Protein AF-0000000078884360 (afdb_homodimer)

Foldseek 3Di:
DPPPLAAFEEEEEEDPVCQVVSVVVVVVCVVVCPRRYDYDYQVNCVVVVHDPLCSLVVGQAYEYADDPVLLVCQVVQHKDWDAHPVRDIGMDGSNSVNVSVVPVPCNSVVRYDYDYDDDDDPVVPPPDPPPDDDDQDFDDRVPDDDPVSCDDDSVVVVVCVVVVHPDD/DPPPLAAFEEEEEEDPVCQVVSVVVVVVCVVPPPRRYDYDYQVNCVVVVHDPLCSLVVGQAYEYADDPVLLVCQVVQHKDWDAHPVRDIGMDGSNSVNVSVVPVVCNSVVRYDYDYDDDDDPVVPPDDPPPDDDDQDFDDRVPDDDPVSCDDDSVVVVVCVVVVHPDD

Radius of gyration: 20.61 Å; Cα contacts (8 Å, |Δi|>4): 597; chains: 2; bounding box: 36×67×62 Å

Organism: Nematostella vectensis (NCBI:txid45351)

Nearest PDB structures (foldseek):
  4c6r-assembly4_D  TM=5.632E-01  e=4.853E-01  Arabidopsis thaliana
  4c6t-assembly1_A  TM=4.626E-01  e=4.853E-01  Arabidopsis thaliana
  3wrx-assembly1_A  TM=3.726E-01  e=5.911E-01  Solanum lycopersicum
  6hnk-assembly1_A  TM=3.100E-01  e=3.731E-01  Clostridioides difficile 630
  5ere-assembly1_A  TM=4.617E-01  e=2.231E-01  Desulfohalobium retbaense DSM 5692

Secondary structure (DSSP, 8-state):
-----PPEEEEEE--GGGHHHHHHHHHHHHHHSTTSEEEEEHHHHHHTT--HHHHHHH-SEEEEE--HHHHHHHHTT-EEEEE-TTS-EEEEEHHHHHHHHHHSTTHHHHHEEEEEEEEE-GGGTSS-STTPPPPEEEEEETTB--HHHH-SHHHHHHHHHHHT----/-----PPEEEEEE--GGGHHHHHHHHHHHHHH-SS-EEEEEHHHHHHTT--HHHHHHH-SEEEEE--HHHHHHHHTT-EEEEE-TTS-EEEEEHHHHHHHHHHSTTHHHHHEEEEEEEEE-GGGTSS-STTPPPPEEEEEETTB--HHHH-SHHHHHHHHHHHT----

Structure (mmCIF, N/CA/C/O backbone):
data_AF-0000000078884360-model_v1
#
loop_
_entity.id
_entity.type
_entity.pdbx_description
1 polymer 'Uncharacterized protein'
#
loop_
_atom_site.group_PDB
_atom_site.id
_atom_site.type_symbol
_atom_site.label_atom_id
_atom_site.label_alt_id
_atom_site.label_comp_id
_atom_site.label_asym_id
_atom_site.label_entity_id
_atom_site.label_seq_id
_atom_site.pdbx_PDB_ins_code
_atom_site.Cartn_x
_atom_site.Cartn_y
_atom_site.Cartn_z
_atom_site.occupancy
_atom_site.B_iso_or_equiv
_atom_site.auth_seq_id
_atom_site.auth_comp_id
_atom_site.auth_asym_id
_atom_site.auth_atom_id
_atom_site.pdbx_PDB_model_num
ATOM 1 N N . MET A 1 1 ? -5.438 10.93 39.594 1 30.59 1 MET A N 1
ATOM 2 C CA . MET A 1 1 ? -5.191 11.945 38.594 1 30.59 1 MET A CA 1
ATOM 3 C C . MET A 1 1 ? -5.547 11.43 37.188 1 30.59 1 MET A C 1
ATOM 5 O O . MET A 1 1 ? -5.086 10.359 36.781 1 30.59 1 MET A O 1
ATOM 9 N N . ALA A 1 2 ? -6.645 11.688 36.656 1 38.81 2 ALA A N 1
ATOM 10 C CA . ALA A 1 2 ? -7.164 11.172 35.375 1 38.81 2 ALA A CA 1
ATOM 11 C C . ALA A 1 2 ? -6.125 11.305 34.281 1 38.81 2 ALA A C 1
ATOM 13 O O . ALA A 1 2 ? -5.527 12.375 34.094 1 38.81 2 ALA A O 1
ATOM 14 N N . LYS A 1 3 ? -5.426 10.477 33.844 1 42.59 3 LYS A N 1
ATOM 15 C CA . LYS A 1 3 ? -4.348 10.516 32.875 1 42.59 3 LYS A CA 1
ATOM 16 C C . LYS A 1 3 ? -4.766 11.289 31.625 1 42.59 3 LYS A C 1
ATOM 18 O O . LYS A 1 3 ? -5.773 10.961 30.984 1 42.59 3 LYS A O 1
ATOM 23 N N . ARG A 1 4 ? -4.82 12.609 31.547 1 45.47 4 ARG A N 1
ATOM 24 C CA . ARG A 1 4 ? -5.254 13.531 30.516 1 45.47 4 ARG A CA 1
ATOM 25 C C . ARG A 1 4 ? -4.844 13.023 29.125 1 45.47 4 ARG A C 1
ATOM 27 O O . ARG A 1 4 ? -3.654 12.891 28.844 1 45.47 4 ARG A O 1
ATOM 34 N N . THR A 1 5 ? -5.508 12.055 28.562 1 55.84 5 THR A N 1
ATOM 35 C CA . THR A 1 5 ? -5.23 11.578 27.203 1 55.84 5 THR A CA 1
ATOM 36 C C . THR A 1 5 ? -4.891 12.742 26.281 1 55.84 5 THR A C 1
ATOM 38 O O . THR A 1 5 ? -5.66 13.695 26.172 1 55.84 5 THR A O 1
ATOM 41 N N . THR A 1 6 ? -3.629 13.188 26.203 1 73.44 6 THR A N 1
ATOM 42 C CA . THR A 1 6 ? -3.139 14.32 25.422 1 73.44 6 THR A CA 1
ATOM 43 C C . THR A 1 6 ? -3.639 14.242 23.984 1 73.44 6 THR A C 1
ATOM 45 O O . THR A 1 6 ? -3.561 13.188 23.344 1 73.44 6 THR A O 1
ATOM 48 N N . LEU A 1 7 ? -4.402 15.297 23.562 1 86.56 7 LEU A N 1
ATOM 49 C CA . LEU A 1 7 ? -4.934 15.469 22.219 1 86.56 7 LEU A CA 1
ATOM 50 C C . LEU A 1 7 ? -3.816 15.391 21.172 1 86.56 7 LEU A C 1
ATOM 52 O O . LEU A 1 7 ? -2.809 16.094 21.297 1 86.56 7 LEU A O 1
ATOM 56 N N . LYS A 1 8 ? -3.906 14.414 20.328 1 92.94 8 LYS A N 1
ATOM 57 C CA . LYS A 1 8 ? -2.947 14.289 19.25 1 92.94 8 LYS A CA 1
ATOM 58 C C . LYS A 1 8 ? -3.379 15.102 18.031 1 92.94 8 LYS A C 1
ATOM 60 O O . LYS A 1 8 ? -4.512 14.977 17.562 1 92.94 8 LYS A O 1
ATOM 65 N N . ARG A 1 9 ? -2.492 15.953 17.641 1 94.75 9 ARG A N 1
ATOM 66 C CA . ARG A 1 9 ? -2.758 16.75 16.453 1 94.75 9 ARG A CA 1
ATOM 67 C C . ARG A 1 9 ? -2.209 16.047 15.203 1 94.75 9 ARG A C 1
ATOM 69 O O . ARG A 1 9 ? -1.02 15.734 15.141 1 94.75 9 ARG A O 1
ATOM 76 N N . VAL A 1 10 ? -3.111 15.836 14.289 1 96.25 10 VAL A N 1
ATOM 77 C CA . VAL A 1 10 ? -2.758 15.141 13.055 1 96.25 10 VAL A CA 1
ATOM 78 C C . VAL A 1 10 ? -2.984 16.062 11.859 1 96.25 10 VAL A C 1
ATOM 80 O O . VAL A 1 10 ? -4.031 16.703 11.75 1 96.25 10 VAL A O 1
ATOM 83 N N . VAL A 1 11 ? -1.98 16.109 11.023 1 97.44 11 VAL A N 1
ATOM 84 C CA . VAL A 1 11 ? -2.152 16.797 9.75 1 97.44 11 VAL A CA 1
ATOM 85 C C . VAL A 1 11 ? -2.311 15.781 8.625 1 97.44 11 VAL A C 1
ATOM 87 O O . VAL A 1 11 ? -1.489 14.875 8.484 1 97.44 11 VAL A O 1
ATOM 90 N N . LEU A 1 12 ? -3.42 15.93 7.875 1 97.75 12 LEU A N 1
ATOM 91 C CA . LEU A 1 12 ? -3.709 15.047 6.746 1 97.75 12 LEU A CA 1
ATOM 92 C C . LEU A 1 12 ? -3.389 15.734 5.422 1 97.75 12 LEU A C 1
ATOM 94 O O . LEU A 1 12 ? -4.008 16.75 5.078 1 97.75 12 LEU A O 1
ATOM 98 N N . LEU A 1 13 ? -2.381 15.188 4.742 1 97.81 13 LEU A N 1
ATOM 99 C CA . LEU A 1 13 ? -1.946 15.711 3.453 1 97.81 13 LEU A CA 1
ATOM 100 C C . LEU A 1 13 ? -2.416 14.812 2.314 1 97.81 13 LEU A C 1
ATOM 102 O O . LEU A 1 13 ? -2.373 13.586 2.428 1 97.81 13 LEU A O 1
ATOM 106 N N . TYR A 1 14 ? -2.875 15.438 1.225 1 97.06 14 TYR A N 1
ATOM 107 C CA . TYR A 1 14 ? -3.34 14.703 0.056 1 97.06 14 TYR A CA 1
ATOM 108 C C . TYR A 1 14 ? -3.312 15.578 -1.189 1 97.06 14 TYR A C 1
ATOM 110 O O . TYR A 1 14 ? -3.318 16.812 -1.09 1 97.06 14 TYR A O 1
ATOM 118 N N . THR A 1 15 ? -3.203 14.938 -2.266 1 97.38 15 THR A N 1
ATOM 119 C CA . THR A 1 15 ? -3.281 15.617 -3.555 1 97.38 15 THR A CA 1
ATOM 120 C C . THR A 1 15 ? -4.664 15.438 -4.176 1 97.38 15 THR A C 1
ATOM 122 O O . THR A 1 15 ? -5.496 14.695 -3.65 1 97.38 15 THR A O 1
ATOM 125 N N . GLU A 1 16 ? -4.809 16.141 -5.293 1 96 16 GLU A N 1
ATOM 126 C CA . GLU A 1 16 ? -6.105 16.219 -5.953 1 96 16 GLU A CA 1
ATOM 127 C C . GLU A 1 16 ? -6.648 14.812 -6.254 1 96 16 GLU A C 1
ATOM 129 O O . GLU A 1 16 ? -7.828 14.539 -6.02 1 96 16 GLU A O 1
ATOM 134 N N . ASP A 1 17 ? -5.797 13.93 -6.715 1 91.75 17 ASP A N 1
ATOM 135 C CA . ASP A 1 17 ? -6.203 12.594 -7.148 1 91.75 17 ASP A CA 1
ATOM 136 C C . ASP A 1 17 ? -6.617 11.734 -5.957 1 91.75 17 ASP A C 1
ATOM 138 O O . ASP A 1 17 ? -7.168 10.641 -6.133 1 91.75 17 ASP A O 1
ATOM 142 N N . GLN A 1 18 ? -6.387 12.258 -4.715 1 92.5 18 GLN A N 1
ATOM 143 C CA . GLN A 1 18 ? -6.684 11.484 -3.514 1 92.5 18 GLN A CA 1
ATOM 144 C C . GLN A 1 18 ? -7.711 12.203 -2.639 1 92.5 18 GLN A C 1
ATOM 146 O O . GLN A 1 18 ? -7.938 11.812 -1.493 1 92.5 18 GLN A O 1
ATOM 151 N N . ALA A 1 19 ? -8.367 13.234 -3.129 1 94.31 19 ALA A N 1
ATOM 152 C CA . ALA A 1 19 ? -9.219 14.117 -2.33 1 94.31 19 ALA A CA 1
ATOM 153 C C . ALA A 1 19 ? -10.406 13.352 -1.747 1 94.31 19 ALA A C 1
ATOM 155 O O . ALA A 1 19 ? -10.711 13.484 -0.56 1 94.31 19 ALA A O 1
ATOM 156 N N . ASP A 1 20 ? -11.047 12.5 -2.561 1 92.06 20 ASP A N 1
ATOM 157 C CA . ASP A 1 20 ? -12.203 11.734 -2.098 1 92.06 20 ASP A CA 1
ATOM 158 C C . ASP A 1 20 ? -11.797 10.734 -1.016 1 92.06 20 ASP A C 1
ATOM 160 O O . ASP A 1 20 ? -12.5 10.57 -0.018 1 92.06 20 ASP A O 1
ATOM 164 N N . ARG A 1 21 ? -10.672 10.141 -1.19 1 91.5 21 ARG A N 1
ATOM 165 C CA . ARG A 1 21 ? -10.18 9.164 -0.229 1 91.5 21 ARG A CA 1
ATOM 166 C C . ARG A 1 21 ? -9.781 9.836 1.082 1 91.5 21 ARG A C 1
ATOM 168 O O . ARG A 1 21 ? -9.992 9.273 2.16 1 91.5 21 ARG A O 1
ATOM 175 N N . ALA A 1 22 ? -9.219 11.047 0.909 1 94.44 22 ALA A N 1
ATOM 176 C CA . ALA A 1 22 ? -8.828 11.812 2.09 1 94.44 22 ALA A CA 1
ATOM 177 C C . ALA A 1 22 ? -10.039 12.156 2.949 1 94.44 22 ALA A C 1
ATOM 179 O O . ALA A 1 22 ? -9.992 12.047 4.176 1 94.44 22 ALA A O 1
ATOM 180 N N . GLU A 1 23 ? -11.086 12.508 2.324 1 93.31 23 GLU A N 1
ATOM 181 C CA . GLU A 1 23 ? -12.305 12.859 3.041 1 93.31 23 GLU A CA 1
ATOM 182 C C . GLU A 1 23 ? -12.867 11.656 3.799 1 93.31 23 GLU A C 1
ATOM 184 O O . GLU A 1 23 ? -13.258 11.781 4.961 1 93.31 23 GLU A O 1
ATOM 189 N N . LYS A 1 24 ? -12.914 10.562 3.197 1 92.5 24 LYS A N 1
ATOM 190 C CA . LYS A 1 24 ? -13.406 9.344 3.836 1 92.5 24 LYS A CA 1
ATOM 191 C C . LYS A 1 24 ? -12.508 8.93 4.992 1 92.5 24 LYS A C 1
ATOM 193 O O . LYS A 1 24 ? -12.992 8.531 6.051 1 92.5 24 LYS A O 1
ATOM 198 N N . LEU A 1 25 ? -11.242 8.977 4.75 1 94.31 25 LEU A N 1
ATOM 199 C CA . LEU A 1 25 ? -10.297 8.633 5.809 1 94.31 25 LEU A CA 1
ATOM 200 C C . LEU A 1 25 ? -10.469 9.555 7.012 1 94.31 25 LEU A C 1
ATOM 202 O O . LEU A 1 25 ? -10.484 9.094 8.156 1 94.31 25 LEU A O 1
ATOM 206 N N . ARG A 1 26 ? -10.578 10.875 6.711 1 94.56 26 ARG A N 1
ATOM 207 C CA . ARG A 1 26 ? -10.797 11.82 7.797 1 94.56 26 ARG A CA 1
ATOM 208 C C . ARG A 1 26 ? -12.047 11.461 8.594 1 94.56 26 ARG A C 1
ATOM 210 O O . ARG A 1 26 ? -12.016 11.453 9.828 1 94.56 26 ARG A O 1
ATOM 217 N N . THR A 1 27 ? -13.039 11.141 7.891 1 93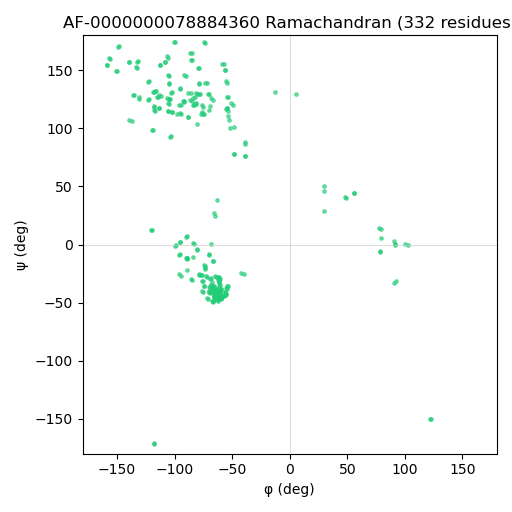.19 27 THR A N 1
ATOM 218 C CA . THR A 1 27 ? -14.312 10.82 8.523 1 93.19 27 THR A CA 1
ATOM 219 C C . THR A 1 27 ? -14.164 9.633 9.461 1 93.19 27 THR A C 1
ATOM 221 O O . THR A 1 27 ? -14.625 9.672 10.609 1 93.19 27 THR A O 1
ATOM 224 N N . VAL A 1 28 ? -13.477 8.609 9.016 1 92.69 28 VAL A N 1
ATOM 225 C CA . VAL A 1 28 ? -13.359 7.402 9.82 1 92.69 28 VAL A CA 1
ATOM 226 C C . VAL A 1 28 ? -12.398 7.641 10.977 1 92.69 28 VAL A C 1
ATOM 228 O O . VAL A 1 28 ? -12.594 7.117 12.078 1 92.69 28 VAL A O 1
ATOM 231 N N . LEU A 1 29 ? -11.398 8.383 10.758 1 93.56 29 LEU A N 1
ATOM 232 C CA . LEU A 1 29 ? -10.469 8.711 11.828 1 93.56 29 LEU A CA 1
ATOM 233 C C . LEU A 1 29 ? -11.172 9.5 12.93 1 93.56 29 LEU A C 1
ATOM 235 O O . LEU A 1 29 ? -10.977 9.227 14.117 1 93.56 29 LEU A O 1
ATOM 239 N N . GLU A 1 30 ? -11.906 10.422 12.562 1 92.38 30 GLU A N 1
ATOM 240 C CA . GLU A 1 30 ? -12.633 11.242 13.531 1 92.38 30 GLU A CA 1
ATOM 241 C C . GLU A 1 30 ? -13.656 10.406 14.297 1 92.38 30 GLU A C 1
ATOM 243 O O . GLU A 1 30 ? -13.812 10.57 15.508 1 92.38 30 GLU A O 1
ATOM 248 N N . SER A 1 31 ? -14.258 9.523 13.609 1 90.31 31 SER A N 1
ATOM 249 C CA . SER A 1 31 ? -15.258 8.672 14.242 1 90.31 31 SER A CA 1
ATOM 250 C C . SER A 1 31 ? -14.617 7.73 15.258 1 90.31 31 SER A C 1
ATOM 252 O O . SER A 1 31 ? -15.219 7.422 16.297 1 90.31 31 SER A O 1
ATOM 254 N N . GLU A 1 32 ? -13.375 7.32 14.977 1 88.88 32 GLU A N 1
ATOM 255 C CA . GLU A 1 32 ? -12.688 6.344 15.812 1 88.88 32 GLU A CA 1
ATOM 256 C C . GLU A 1 32 ? -11.914 7.027 16.938 1 88.88 32 GLU A C 1
ATOM 258 O O . GLU A 1 32 ? -11.453 6.367 17.875 1 88.88 32 GLU A O 1
ATOM 263 N N . SER A 1 33 ? -11.5 8.375 16.922 1 88.12 33 SER A N 1
ATOM 264 C CA . SER A 1 33 ? -10.625 9.117 17.812 1 88.12 33 SER A CA 1
ATOM 265 C C . SER A 1 33 ? -11.266 9.297 19.188 1 88.12 33 SER A C 1
ATOM 267 O O . SER A 1 33 ? -10.562 9.453 20.188 1 88.12 33 SER A O 1
ATOM 269 N N . ASP A 1 34 ? -12.406 8.891 19.609 1 82.81 34 ASP A N 1
ATOM 270 C CA . ASP A 1 34 ? -13.086 9.125 20.875 1 82.81 34 ASP A CA 1
ATOM 271 C C . ASP A 1 34 ? -12.695 10.484 21.469 1 82.81 34 ASP A C 1
ATOM 273 O O . ASP A 1 34 ? -12.508 10.617 22.672 1 82.81 34 ASP A O 1
ATOM 277 N N . GLY A 1 35 ? -12.32 11.531 20.609 1 86.19 35 GLY A N 1
ATOM 278 C CA . GLY A 1 35 ? -11.992 12.883 21.047 1 86.19 35 GLY A CA 1
ATOM 279 C C . GLY A 1 35 ? -10.523 13.078 21.344 1 86.19 35 GLY A C 1
ATOM 280 O O . GLY A 1 35 ? -10.102 14.164 21.75 1 86.19 35 GLY A O 1
ATOM 281 N N . ASP A 1 36 ? -9.703 12.086 21.125 1 91.12 36 ASP A N 1
ATOM 282 C CA . ASP A 1 36 ? -8.297 12.188 21.5 1 91.12 36 ASP A CA 1
ATOM 283 C C . ASP A 1 36 ? -7.434 12.555 20.297 1 91.12 36 ASP A C 1
ATOM 285 O O . ASP A 1 36 ? -6.223 12.734 20.422 1 91.12 36 ASP A O 1
ATOM 289 N N . ILE A 1 37 ? -8.039 12.711 19.156 1 92.31 37 ILE A N 1
ATOM 290 C CA . ILE A 1 37 ? -7.309 13.055 17.938 1 92.31 37 ILE A CA 1
ATOM 291 C C . ILE A 1 37 ? -7.984 14.227 17.234 1 92.31 37 ILE A C 1
ATOM 293 O O . ILE A 1 37 ? -9.195 14.211 17.016 1 92.31 37 ILE A O 1
ATOM 297 N N . GLU A 1 38 ? -7.246 15.219 16.984 1 94.75 38 GLU A N 1
ATOM 298 C CA . GLU A 1 38 ? -7.676 16.344 16.156 1 94.75 38 GLU A CA 1
ATOM 299 C C . GLU A 1 38 ? -7.039 16.281 14.773 1 94.75 38 GLU A C 1
ATOM 301 O O . GLU A 1 38 ? -5.812 16.312 14.641 1 94.75 38 GLU A O 1
ATOM 306 N N . ILE A 1 39 ? -7.875 16.219 13.773 1 95.94 39 ILE A N 1
ATOM 307 C CA . ILE A 1 39 ? -7.379 16.125 12.406 1 95.94 39 ILE A CA 1
ATOM 308 C C . ILE A 1 39 ? -7.535 17.469 11.695 1 95.94 39 ILE A C 1
ATOM 310 O O . ILE A 1 39 ? -8.617 18.047 11.695 1 95.94 39 ILE A O 1
ATOM 314 N N . ARG A 1 40 ? -6.445 17.938 11.172 1 96 40 ARG A N 1
ATOM 315 C CA . ARG A 1 40 ? -6.445 19.062 10.258 1 96 40 ARG A CA 1
ATOM 316 C C . ARG A 1 40 ? -5.957 18.656 8.867 1 96 40 ARG A C 1
ATOM 318 O O . ARG A 1 40 ? -4.953 17.953 8.742 1 96 40 ARG A O 1
ATOM 325 N N . ASP A 1 41 ? -6.715 19.062 7.906 1 95.88 41 ASP A N 1
ATOM 326 C CA . ASP A 1 41 ? -6.25 18.812 6.547 1 95.88 41 ASP A CA 1
ATOM 327 C C . ASP A 1 41 ? -6.031 20.125 5.789 1 95.88 41 ASP A C 1
ATOM 329 O O . ASP A 1 41 ? -5.977 21.188 6.391 1 95.88 41 ASP A O 1
ATOM 333 N N . LEU A 1 42 ? -5.797 20.016 4.523 1 96.12 42 LEU A N 1
ATOM 334 C CA . LEU A 1 42 ? -5.461 21.172 3.705 1 96.12 42 LEU A CA 1
ATOM 335 C C . LEU A 1 42 ? -6.602 22.188 3.701 1 96.12 42 LEU A C 1
ATOM 337 O O . LEU A 1 42 ? -6.363 23.391 3.633 1 96.12 42 LEU A O 1
ATOM 341 N N . MET A 1 43 ? -7.77 21.703 3.805 1 95 43 MET A N 1
ATOM 342 C CA . MET A 1 43 ? -8.93 22.594 3.861 1 95 43 MET A CA 1
ATOM 343 C C . MET A 1 43 ? -8.906 23.422 5.133 1 95 43 MET A C 1
ATOM 345 O O . MET A 1 43 ? -9.18 24.625 5.09 1 95 43 MET A O 1
ATOM 349 N N . ASP A 1 44 ? -8.602 22.766 6.23 1 95.31 44 ASP A N 1
ATOM 350 C CA . ASP A 1 44 ? -8.516 23.484 7.5 1 95.31 44 ASP A CA 1
ATOM 351 C C . ASP A 1 44 ? -7.445 24.578 7.445 1 95.31 44 ASP A C 1
ATOM 353 O O . ASP A 1 44 ? -7.641 25.672 7.977 1 95.31 44 ASP A O 1
ATOM 357 N N . VAL A 1 45 ? -6.359 24.25 6.859 1 95.25 45 VAL A N 1
ATOM 358 C CA . VAL A 1 45 ? -5.254 25.188 6.73 1 95.25 45 VAL A CA 1
ATOM 359 C C . VAL A 1 45 ? -5.715 26.406 5.938 1 95.25 45 VAL A C 1
ATOM 361 O O . VAL A 1 45 ? -5.441 27.547 6.328 1 95.25 45 VAL A O 1
ATOM 364 N N . GLU A 1 46 ? -6.391 26.141 4.871 1 93.88 46 GLU A N 1
ATOM 365 C CA . GLU A 1 46 ? -6.879 27.219 4.016 1 93.88 46 GLU A CA 1
ATOM 366 C C . GLU A 1 46 ? -7.93 28.062 4.73 1 93.88 46 GLU A C 1
ATOM 368 O O . GLU A 1 46 ? -7.836 29.281 4.75 1 93.88 46 GLU A O 1
ATOM 373 N N . ILE A 1 47 ? -8.883 27.422 5.34 1 93.38 47 ILE A N 1
ATOM 374 C CA . ILE A 1 47 ? -9.984 28.109 6 1 93.38 47 ILE A CA 1
ATOM 375 C C . ILE A 1 47 ? -9.453 28.922 7.176 1 93.38 47 ILE A C 1
ATOM 377 O O . ILE A 1 47 ? -9.875 30.062 7.383 1 93.38 47 ILE A O 1
ATOM 381 N N . GLY A 1 48 ? -8.539 28.328 7.906 1 94.31 48 GLY A N 1
ATOM 382 C CA . GLY A 1 48 ? -7.992 28.984 9.086 1 94.31 48 GLY A CA 1
ATOM 383 C C . GLY A 1 48 ? -6.871 29.953 8.758 1 94.31 48 GLY A C 1
ATOM 384 O O . GLY A 1 48 ? -6.352 30.625 9.648 1 94.31 48 GLY A O 1
ATOM 385 N N . LYS A 1 49 ? -6.539 30.078 7.426 1 94.19 49 LYS A N 1
ATOM 386 C CA . LYS A 1 49 ? -5.414 30.906 6.996 1 94.19 49 LYS A CA 1
ATOM 387 C C . LYS A 1 49 ? -4.16 30.594 7.809 1 94.19 49 LYS A C 1
ATOM 389 O O . LYS A 1 49 ? -3.488 31.516 8.297 1 94.19 49 LYS A O 1
ATOM 394 N N . LEU A 1 50 ? -4.012 29.344 8.039 1 94.94 50 LEU A N 1
ATOM 395 C CA . LEU A 1 50 ? -2.871 28.859 8.805 1 94.94 50 LEU A CA 1
ATOM 396 C C . LEU A 1 50 ? -1.649 28.672 7.91 1 94.94 50 LEU A C 1
ATOM 398 O O . LEU A 1 50 ? -1.776 28.625 6.688 1 94.94 50 LEU A O 1
ATOM 402 N N . SER A 1 51 ? -0.489 28.672 8.523 1 96.94 51 SER A N 1
ATOM 403 C CA . SER A 1 51 ? 0.746 28.312 7.836 1 96.94 51 SER A CA 1
ATOM 404 C C . SER A 1 51 ? 0.936 26.797 7.801 1 96.94 51 SER A C 1
ATOM 406 O O . SER A 1 51 ? 1.027 26.156 8.844 1 96.94 51 SER A O 1
ATOM 408 N N . LEU A 1 52 ? 1.002 26.281 6.574 1 97.12 52 LEU A N 1
ATOM 409 C CA . LEU A 1 52 ? 1.227 24.859 6.445 1 97.12 52 LEU A CA 1
ATOM 410 C C . LEU A 1 52 ? 2.502 24.438 7.168 1 97.12 52 LEU A C 1
ATOM 412 O O . LEU A 1 52 ? 2.531 23.391 7.832 1 97.12 52 LEU A O 1
ATOM 416 N N . GLU A 1 53 ? 3.486 25.25 7.031 1 96.38 53 GLU A N 1
ATOM 417 C CA . GLU A 1 53 ? 4.758 24.938 7.688 1 96.38 53 GLU A CA 1
ATOM 418 C C . GLU A 1 53 ? 4.586 24.828 9.195 1 96.38 53 GLU A C 1
ATOM 420 O O . GLU A 1 53 ? 5.07 23.891 9.82 1 96.38 53 GLU A O 1
ATOM 425 N N . ASP A 1 54 ? 3.885 25.703 9.789 1 95.94 54 ASP A N 1
ATOM 426 C CA . ASP A 1 54 ? 3.676 25.703 11.234 1 95.94 54 ASP A CA 1
ATOM 427 C C . ASP A 1 54 ? 2.836 24.5 11.672 1 95.94 54 ASP A C 1
ATOM 429 O O . ASP A 1 54 ? 3.104 23.891 12.703 1 95.94 54 ASP A O 1
ATOM 433 N N . GLU A 1 55 ? 1.82 24.219 10.844 1 96.44 55 GLU A N 1
ATOM 434 C CA . GLU A 1 55 ? 0.981 23.062 11.164 1 96.44 55 GLU A CA 1
ATOM 435 C C . GLU A 1 55 ? 1.791 21.766 11.156 1 96.44 55 GLU A C 1
ATOM 437 O O . GLU A 1 55 ? 1.644 20.922 12.047 1 96.44 55 GLU A O 1
ATOM 442 N N . LEU A 1 56 ? 2.664 21.641 10.164 1 95.62 56 LEU A N 1
ATOM 443 C CA . LEU A 1 56 ? 3.48 20.438 10.039 1 95.62 56 LEU A CA 1
ATOM 444 C C . LEU A 1 56 ? 4.477 20.344 11.188 1 95.62 56 LEU A C 1
ATOM 446 O O . LEU A 1 56 ? 4.68 19.25 11.742 1 95.62 56 LEU A O 1
ATOM 450 N N . ARG A 1 57 ? 4.984 21.406 11.57 1 94 57 ARG A N 1
ATOM 451 C CA . ARG A 1 57 ? 6 21.391 12.617 1 94 57 ARG A CA 1
ATOM 452 C C . ARG A 1 57 ? 5.359 21.234 13.992 1 94 57 ARG A C 1
ATOM 454 O O . ARG A 1 57 ? 5.988 20.719 14.922 1 94 57 ARG A O 1
ATOM 461 N N . GLY A 1 58 ? 4.168 21.625 14.117 1 92.69 58 GLY A N 1
ATOM 462 C CA . GLY A 1 58 ? 3.523 21.641 15.422 1 92.69 58 GLY A CA 1
ATOM 463 C C . GLY A 1 58 ? 2.678 20.406 15.688 1 92.69 58 GLY A C 1
ATOM 464 O O . GLY A 1 58 ? 2.199 20.219 16.812 1 92.69 58 GLY A O 1
ATOM 465 N N . CYS A 1 59 ? 2.48 19.594 14.672 1 94 59 CYS A N 1
ATOM 466 C CA . CYS A 1 59 ? 1.598 18.438 14.844 1 94 59 CYS A CA 1
ATOM 467 C C . CYS A 1 59 ? 2.35 17.266 15.445 1 94 59 CYS A C 1
ATOM 469 O O . CYS A 1 59 ? 3.576 17.297 15.555 1 94 59 CYS A O 1
ATOM 471 N N . ASP A 1 60 ? 1.555 16.266 15.938 1 91.12 60 ASP A N 1
ATOM 472 C CA . ASP A 1 60 ? 2.115 15.047 16.5 1 91.12 60 ASP A CA 1
ATOM 473 C C . ASP A 1 60 ? 2.4 14.023 15.398 1 91.12 60 ASP A C 1
ATOM 475 O O . ASP A 1 60 ? 3.32 13.211 15.516 1 91.12 60 ASP A O 1
ATOM 479 N N . SER A 1 61 ? 1.566 14.086 14.336 1 93.25 61 SER A N 1
ATOM 480 C CA . SER A 1 61 ? 1.722 13.156 13.227 1 93.25 61 SER A CA 1
ATOM 481 C C . SER A 1 61 ? 1.267 13.773 11.914 1 93.25 61 SER A C 1
ATOM 483 O O . SER A 1 61 ? 0.388 14.641 11.898 1 93.25 61 SER A O 1
ATOM 485 N N . ILE A 1 62 ? 1.938 13.305 10.945 1 93.56 62 ILE A N 1
ATOM 486 C CA . ILE A 1 62 ? 1.583 13.695 9.586 1 93.56 62 ILE A CA 1
ATOM 487 C C . ILE A 1 62 ? 1.146 12.461 8.797 1 93.56 62 ILE A C 1
ATOM 489 O O . ILE A 1 62 ? 1.938 11.539 8.578 1 93.56 62 ILE A O 1
ATOM 493 N N . VAL A 1 63 ? -0.097 12.445 8.422 1 95.06 63 VAL A N 1
ATOM 494 C CA . VAL A 1 63 ? -0.594 11.406 7.531 1 95.06 63 VAL A CA 1
ATOM 495 C C . VAL A 1 63 ? -0.546 11.891 6.082 1 95.06 63 VAL A C 1
ATOM 497 O O . VAL A 1 63 ? -1.254 12.836 5.715 1 95.06 63 VAL A O 1
ATOM 500 N N . LEU A 1 64 ? 0.302 11.281 5.32 1 95.69 64 LEU A N 1
ATOM 501 C CA . LEU A 1 64 ? 0.396 11.578 3.895 1 95.69 64 LEU A CA 1
ATOM 502 C C . LEU A 1 64 ? -0.229 10.461 3.064 1 95.69 64 LEU A C 1
ATOM 504 O O . LEU A 1 64 ? 0.242 9.32 3.094 1 95.69 64 LEU A O 1
ATOM 508 N N . ILE A 1 65 ? -1.3 10.828 2.387 1 95.75 65 ILE A N 1
ATOM 509 C CA . ILE A 1 65 ? -1.799 9.875 1.4 1 95.75 65 ILE A CA 1
ATOM 510 C C . ILE A 1 65 ? -0.892 9.883 0.173 1 95.75 65 ILE A C 1
ATOM 512 O O . ILE A 1 65 ? -0.88 10.852 -0.594 1 95.75 65 ILE A O 1
ATOM 516 N N . CYS A 1 66 ? -0.236 8.781 0.024 1 92.56 66 CYS A N 1
ATOM 517 C CA . CYS A 1 66 ? 0.789 8.664 -1.008 1 92.56 66 CYS A CA 1
ATOM 518 C C . CYS A 1 66 ? 0.161 8.43 -2.3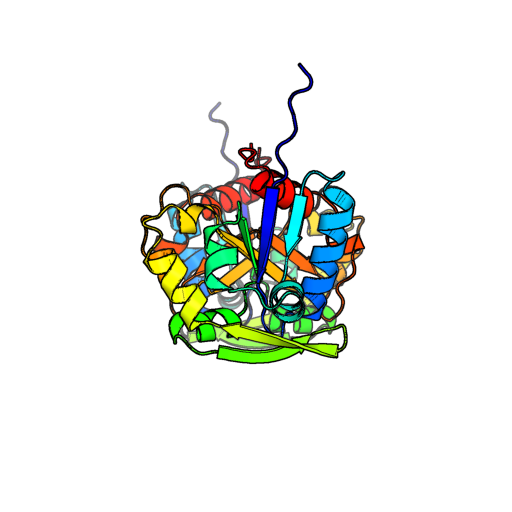77 1 92.56 66 CYS A C 1
ATOM 520 O O . CYS A 1 66 ? -0.809 7.676 -2.498 1 92.56 66 CYS A O 1
ATOM 522 N N . SER A 1 67 ? 0.715 9.086 -3.336 1 90.44 67 SER A N 1
ATOM 523 C CA . SER A 1 67 ? 0.422 8.93 -4.758 1 90.44 67 SER A CA 1
ATOM 524 C C . SER A 1 67 ? 1.59 9.406 -5.617 1 90.44 67 SER A C 1
ATOM 526 O O . SER A 1 67 ? 2.465 10.133 -5.145 1 90.44 67 SER A O 1
ATOM 528 N N . PRO A 1 68 ? 1.584 8.938 -6.844 1 87.94 68 PRO A N 1
ATOM 529 C CA . PRO A 1 68 ? 2.641 9.453 -7.719 1 87.94 68 PRO A CA 1
ATOM 530 C C . PRO A 1 68 ? 2.658 10.977 -7.793 1 87.94 68 PRO A C 1
ATOM 532 O O . PRO A 1 68 ? 3.732 11.586 -7.797 1 87.94 68 PRO A O 1
ATOM 535 N N . LEU A 1 69 ? 1.509 11.617 -7.801 1 93.94 69 LEU A N 1
ATOM 536 C CA . LEU A 1 69 ? 1.415 13.07 -7.887 1 93.94 69 LEU A CA 1
ATOM 537 C C . LEU A 1 69 ? 1.993 13.734 -6.637 1 93.94 69 LEU A C 1
ATOM 539 O O . LEU A 1 69 ? 2.762 14.688 -6.734 1 93.94 69 LEU A O 1
ATOM 543 N N . ALA A 1 70 ? 1.648 13.203 -5.484 1 95.5 70 ALA A N 1
ATOM 544 C CA . ALA A 1 70 ? 2.176 13.758 -4.238 1 95.5 70 ALA A CA 1
ATOM 545 C C . ALA A 1 70 ? 3.699 13.688 -4.211 1 95.5 70 ALA A C 1
ATOM 547 O O . ALA A 1 70 ? 4.367 14.664 -3.865 1 95.5 70 ALA A O 1
ATOM 548 N N . THR A 1 71 ? 4.211 12.508 -4.59 1 93.62 71 THR A N 1
ATOM 549 C CA . THR A 1 71 ? 5.648 12.281 -4.594 1 93.62 71 THR A CA 1
ATOM 550 C C . THR A 1 71 ? 6.344 13.242 -5.555 1 93.62 71 THR A C 1
ATOM 552 O O . THR A 1 71 ? 7.355 13.859 -5.203 1 93.62 71 THR A O 1
ATOM 555 N N . GLU A 1 72 ? 5.773 13.414 -6.672 1 94.56 72 GLU A N 1
ATOM 556 C CA . GLU A 1 72 ? 6.34 14.305 -7.676 1 94.56 72 GLU A CA 1
ATOM 557 C C . GLU A 1 72 ? 6.359 15.75 -7.184 1 94.56 72 GLU A C 1
ATOM 559 O O . GLU A 1 72 ? 7.363 16.453 -7.336 1 94.56 72 GLU A O 1
ATOM 564 N N . LEU A 1 73 ? 5.293 16.156 -6.629 1 97.19 73 LEU A N 1
ATOM 565 C CA . LEU A 1 73 ? 5.191 17.531 -6.156 1 97.19 73 LEU A CA 1
ATOM 566 C C . LEU A 1 73 ? 6.191 17.797 -5.035 1 97.19 73 LEU A C 1
ATOM 568 O O . LEU A 1 73 ? 6.836 18.844 -5.012 1 97.19 73 LEU A O 1
ATOM 572 N N . ILE A 1 74 ? 6.363 16.844 -4.129 1 95.69 74 ILE A N 1
ATOM 573 C CA . ILE A 1 74 ? 7.277 17.016 -3.008 1 95.69 74 ILE A CA 1
ATOM 574 C C . ILE A 1 74 ? 8.719 16.969 -3.51 1 95.69 74 ILE A C 1
ATOM 576 O O . ILE A 1 74 ? 9.523 17.844 -3.17 1 95.69 74 ILE A O 1
ATOM 580 N N . ASP A 1 75 ? 9.078 16.062 -4.324 1 93.69 75 ASP A N 1
ATOM 581 C CA . ASP A 1 75 ? 10.445 15.883 -4.801 1 93.69 75 ASP A CA 1
ATOM 582 C C . ASP A 1 75 ? 10.891 17.062 -5.664 1 93.69 75 ASP A C 1
ATOM 584 O O . ASP A 1 75 ? 12.055 17.453 -5.625 1 93.69 75 ASP A O 1
ATOM 588 N N . ASN A 1 76 ? 9.922 17.562 -6.402 1 96.25 76 ASN A N 1
ATOM 589 C CA . ASN A 1 76 ? 10.266 18.656 -7.309 1 96.25 76 ASN A CA 1
ATOM 590 C C . ASN A 1 76 ? 9.984 20.016 -6.684 1 96.25 76 ASN A C 1
ATOM 592 O O . ASN A 1 76 ? 10.156 21.047 -7.336 1 96.25 76 ASN A O 1
ATOM 596 N N . GLU A 1 77 ? 9.539 19.969 -5.484 1 96.75 77 GLU A N 1
ATOM 597 C CA . GLU A 1 77 ? 9.25 21.203 -4.754 1 96.75 77 GLU A CA 1
ATOM 598 C C . GLU A 1 77 ? 8.266 22.078 -5.527 1 96.75 77 GLU A C 1
ATOM 600 O O . GLU A 1 77 ? 8.484 23.281 -5.68 1 96.75 77 GLU A O 1
ATOM 605 N N . ASN A 1 78 ? 7.238 21.391 -6.039 1 97.88 78 ASN A N 1
ATOM 606 C CA . ASN A 1 78 ? 6.164 22.078 -6.742 1 97.88 78 ASN A CA 1
ATOM 607 C C . ASN A 1 78 ? 4.875 22.094 -5.922 1 97.88 78 ASN A C 1
ATOM 609 O O . ASN A 1 78 ? 4.684 21.25 -5.043 1 97.88 78 ASN A O 1
ATOM 613 N N . SER A 1 79 ? 4.047 23.047 -6.242 1 96.56 79 SER A N 1
ATOM 614 C CA . SER A 1 79 ? 2.742 23.156 -5.59 1 96.56 79 SER A CA 1
ATOM 615 C C . SER A 1 79 ? 1.61 22.875 -6.574 1 96.56 79 SER A C 1
ATOM 617 O O . SER A 1 79 ? 1.789 23.016 -7.789 1 96.56 79 SER A O 1
ATOM 619 N N . SER A 1 80 ? 0.549 22.453 -6.039 1 97.31 80 SER A N 1
ATOM 620 C CA . SER A 1 80 ? -0.665 22.234 -6.82 1 97.31 80 SER A CA 1
ATOM 621 C C . SER A 1 80 ? -1.893 22.766 -6.094 1 97.31 80 SER A C 1
ATOM 623 O O . SER A 1 80 ? -2.053 22.562 -4.891 1 97.31 80 SER A O 1
ATOM 625 N N . VAL A 1 81 ? -2.639 23.562 -6.812 1 97.06 81 VAL A N 1
ATOM 626 C CA . VAL A 1 81 ? -3.902 24.062 -6.293 1 97.06 81 VAL A CA 1
ATOM 627 C C . VAL A 1 81 ? -5.066 23.281 -6.91 1 97.06 81 VAL A C 1
ATOM 629 O O . VAL A 1 81 ? -5.105 23.078 -8.125 1 97.06 81 VAL A O 1
ATOM 632 N N . PHE A 1 82 ? -5.984 22.812 -6.082 1 96.25 82 PHE A N 1
ATOM 633 C CA . PHE A 1 82 ? -7.121 22.047 -6.582 1 96.25 82 PHE A CA 1
ATOM 634 C C . PHE A 1 82 ? -8.344 22.266 -5.703 1 96.25 82 PHE A C 1
ATOM 636 O O . PHE A 1 82 ? -8.266 22.922 -4.664 1 96.25 82 PHE A O 1
ATOM 643 N N . ILE A 1 83 ? -9.469 21.797 -6.176 1 94 83 ILE A N 1
ATOM 644 C CA . ILE A 1 83 ? -10.727 21.922 -5.445 1 94 83 ILE A CA 1
ATOM 645 C C . ILE A 1 83 ? -10.977 20.656 -4.625 1 94 83 ILE A C 1
ATOM 647 O O . ILE A 1 83 ? -11.039 19.547 -5.176 1 94 83 ILE A O 1
ATOM 651 N N . ALA A 1 84 ? -11.078 20.812 -3.312 1 91.31 84 ALA A N 1
ATOM 652 C CA . ALA A 1 84 ? -11.367 19.688 -2.428 1 91.31 84 ALA A CA 1
ATOM 653 C C . ALA A 1 84 ? -12.828 19.266 -2.539 1 91.31 84 ALA A C 1
ATOM 655 O O . ALA A 1 84 ? -13.594 19.859 -3.297 1 91.31 84 ALA A O 1
ATOM 656 N N . VAL A 1 85 ? -13.234 18.172 -1.891 1 86.12 85 VAL A N 1
ATOM 657 C CA . VAL A 1 85 ? -14.539 17.531 -2.006 1 86.12 85 VAL A CA 1
ATOM 658 C C . VAL A 1 85 ? -15.625 18.5 -1.558 1 86.12 85 VAL A C 1
ATOM 660 O O . VAL A 1 85 ? -16.734 18.484 -2.092 1 86.12 85 VAL A O 1
ATOM 663 N N . ASN A 1 86 ? -15.305 19.359 -0.675 1 83.31 86 ASN A N 1
ATOM 664 C CA . ASN A 1 86 ? -16.312 20.297 -0.188 1 83.31 86 ASN A CA 1
ATOM 665 C C . ASN A 1 86 ? -16.359 21.562 -1.038 1 83.31 86 ASN A C 1
ATOM 667 O O . ASN A 1 86 ? -17.016 22.531 -0.666 1 83.31 86 ASN A O 1
ATOM 671 N N . GLY A 1 87 ? -15.609 21.609 -2.191 1 86.62 87 GLY A N 1
ATOM 672 C CA . GLY A 1 87 ? -15.688 22.703 -3.133 1 86.62 87 GLY A CA 1
ATOM 673 C C . GLY A 1 87 ? -14.68 23.812 -2.842 1 86.62 87 GLY A C 1
ATOM 674 O O . GLY A 1 87 ? -14.617 24.812 -3.564 1 86.62 87 GLY A O 1
ATOM 675 N N . ARG A 1 88 ? -13.953 23.672 -1.893 1 89.94 88 ARG A N 1
ATOM 676 C CA . ARG A 1 88 ? -12.992 24.703 -1.515 1 89.94 88 ARG A CA 1
ATOM 677 C C . ARG A 1 88 ? -11.656 24.484 -2.203 1 89.94 88 ARG A C 1
ATOM 679 O O . ARG A 1 88 ? -11.203 23.344 -2.348 1 89.94 88 ARG A O 1
ATOM 686 N N . LYS A 1 89 ? -11.062 25.609 -2.514 1 94.62 89 LYS A N 1
ATOM 687 C CA . LYS A 1 89 ? -9.719 25.562 -3.088 1 94.62 89 LYS A CA 1
ATOM 688 C C . LYS A 1 89 ? -8.672 25.312 -2.01 1 94.62 89 LYS A C 1
ATOM 690 O O . LYS A 1 89 ? -8.68 25.969 -0.962 1 94.62 89 LYS A O 1
ATOM 695 N N . VAL A 1 90 ? -7.824 24.312 -2.277 1 96 90 VAL A N 1
ATOM 696 C CA . VAL A 1 90 ? -6.758 24.016 -1.332 1 96 90 VAL A CA 1
ATOM 697 C C . VAL A 1 90 ? -5.43 23.891 -2.074 1 96 90 VAL A C 1
ATOM 699 O O . VAL A 1 90 ? -5.406 23.688 -3.291 1 96 90 VAL A O 1
ATOM 702 N N . THR A 1 91 ? -4.305 24.094 -1.287 1 97.25 91 THR A N 1
ATOM 703 C CA . THR A 1 91 ? -2.971 24.047 -1.874 1 97.25 91 THR A CA 1
ATOM 704 C C . THR A 1 91 ? -2.145 22.922 -1.258 1 97.25 91 THR A C 1
ATOM 706 O O . THR A 1 91 ? -2.018 22.844 -0.035 1 97.25 91 THR A O 1
ATOM 709 N N . PHE A 1 92 ? -1.793 22.062 -2.123 1 97.94 92 PHE A N 1
ATOM 710 C CA . PHE A 1 92 ? -0.719 21.141 -1.747 1 97.94 92 PHE A CA 1
ATOM 711 C C . PHE A 1 92 ? 0.642 21.75 -2.086 1 97.94 92 PHE A C 1
ATOM 713 O O . PHE A 1 92 ? 1.014 21.828 -3.258 1 97.94 92 PHE A O 1
ATOM 720 N N . ASP A 1 93 ? 1.395 22.125 -1.067 1 97.94 93 ASP A N 1
ATOM 721 C CA . ASP A 1 93 ? 2.658 22.828 -1.27 1 97.94 93 ASP A CA 1
ATOM 722 C C . ASP A 1 93 ? 3.846 21.875 -1.076 1 97.94 93 ASP A C 1
ATOM 724 O O . ASP A 1 93 ? 4.352 21.734 0.039 1 97.94 93 ASP A O 1
ATOM 728 N N . GLY A 1 94 ? 4.258 21.312 -2.232 1 97.44 94 GLY A N 1
ATOM 729 C CA . GLY A 1 94 ? 5.371 20.375 -2.184 1 97.44 94 GLY A CA 1
ATOM 730 C C . GLY A 1 94 ? 6.66 21 -1.686 1 97.44 94 GLY A C 1
ATOM 731 O O . GLY A 1 94 ? 7.504 20.328 -1.104 1 97.44 94 GLY A O 1
ATOM 732 N N . ARG A 1 95 ? 6.863 22.297 -1.877 1 96.75 95 ARG A N 1
ATOM 733 C CA . ARG A 1 95 ? 8.062 22.984 -1.428 1 96.75 95 ARG A CA 1
ATOM 734 C C . ARG A 1 95 ? 8.125 23.047 0.095 1 96.75 95 ARG A C 1
ATOM 736 O O . ARG A 1 95 ? 9.156 22.734 0.694 1 96.75 95 ARG A O 1
ATOM 743 N N . VAL A 1 96 ? 7.047 23.453 0.641 1 96.69 96 VAL A N 1
ATOM 744 C CA . VAL A 1 96 ? 6.977 23.578 2.094 1 96.69 96 VAL A CA 1
ATOM 745 C C . VAL A 1 96 ? 7.137 22.203 2.738 1 96.69 96 VAL A C 1
ATOM 747 O O . VAL A 1 96 ? 7.891 22.047 3.701 1 96.69 96 VAL A O 1
ATOM 750 N N . ILE A 1 97 ? 6.457 21.203 2.219 1 95.38 97 ILE A N 1
ATOM 751 C CA . ILE A 1 97 ? 6.508 19.859 2.77 1 95.38 97 ILE A CA 1
ATOM 752 C C . ILE A 1 97 ? 7.934 19.312 2.686 1 95.38 97 ILE A C 1
ATOM 754 O O . ILE A 1 97 ? 8.461 18.781 3.666 1 95.38 97 ILE A O 1
ATOM 758 N N . ASN A 1 98 ? 8.516 19.469 1.493 1 94.19 98 ASN A N 1
ATOM 759 C CA . ASN A 1 98 ? 9.891 19.016 1.306 1 94.19 98 ASN A CA 1
ATOM 760 C C . ASN A 1 98 ? 10.844 19.688 2.291 1 94.19 98 ASN A C 1
ATOM 762 O O . ASN A 1 98 ? 11.672 19.016 2.914 1 94.19 98 ASN A O 1
ATOM 766 N N . LYS A 1 99 ? 10.711 20.969 2.471 1 93.44 99 LYS A N 1
ATOM 767 C CA . LYS A 1 99 ? 11.547 21.734 3.381 1 93.44 99 LYS A CA 1
ATOM 768 C C . LYS A 1 99 ? 11.406 21.25 4.816 1 93.44 99 LYS A C 1
ATOM 770 O O . LYS A 1 99 ? 12.406 21.047 5.512 1 93.44 99 LYS A O 1
ATOM 775 N N . VAL A 1 100 ? 10.219 21.047 5.266 1 92.38 100 VAL A N 1
ATOM 776 C CA . VAL A 1 100 ? 9.953 20.625 6.637 1 92.38 100 VAL A CA 1
ATOM 777 C C . VAL A 1 100 ? 10.602 19.266 6.902 1 92.38 100 VAL A C 1
ATOM 779 O O . VAL A 1 100 ? 11.203 19.062 7.957 1 92.38 100 VAL A O 1
ATOM 782 N N . PHE A 1 101 ? 10.508 18.375 5.969 1 88.31 101 PHE A N 1
ATOM 783 C CA . PHE A 1 101 ? 11.047 17.047 6.16 1 88.31 101 PHE A CA 1
ATOM 784 C C . PHE A 1 101 ? 12.57 17.047 6.055 1 88.31 101 PHE A C 1
ATOM 786 O O . PHE A 1 101 ? 13.25 16.266 6.723 1 88.31 101 PHE A O 1
ATOM 793 N N . ARG A 1 102 ? 13.016 17.891 5.289 1 86.06 102 ARG A N 1
ATOM 794 C CA . ARG A 1 102 ? 14.461 18.016 5.152 1 86.06 102 ARG A CA 1
ATOM 795 C C . ARG A 1 102 ? 15.078 18.609 6.41 1 86.06 102 ARG A C 1
ATOM 797 O O . ARG A 1 102 ? 16.141 18.172 6.863 1 86.06 102 ARG A O 1
ATOM 804 N N . ASP A 1 103 ? 14.445 19.594 7.023 1 82.81 103 ASP A N 1
ATOM 805 C CA . ASP A 1 103 ? 14.945 20.344 8.172 1 82.81 103 ASP A CA 1
ATOM 806 C C . ASP A 1 103 ? 14.836 19.5 9.453 1 82.81 103 ASP A C 1
ATOM 808 O O . ASP A 1 103 ? 15.602 19.703 10.398 1 82.81 103 ASP A O 1
ATOM 812 N N . GLY A 1 104 ? 13.789 18.766 9.664 1 70.75 104 GLY A N 1
ATOM 813 C CA . GLY A 1 104 ? 13.391 18.141 10.914 1 70.75 104 GLY A CA 1
ATOM 814 C C . GLY A 1 104 ? 14.352 17.062 11.383 1 70.75 104 GLY A C 1
ATOM 815 O O . GLY A 1 104 ? 14.125 16.438 12.422 1 70.75 104 GLY A O 1
ATOM 816 N N . ASN A 1 105 ? 15.523 17.172 11.016 1 60.69 105 ASN A N 1
ATOM 817 C CA . ASN A 1 105 ? 16.594 16.328 11.523 1 60.69 105 ASN A CA 1
ATOM 818 C C . ASN A 1 105 ? 16.078 14.945 11.922 1 60.69 105 ASN A C 1
ATOM 820 O O . ASN A 1 105 ? 16.266 14.516 13.062 1 60.69 105 ASN A O 1
ATOM 824 N N . GLY A 1 106 ? 15.328 14.258 11.258 1 63.88 106 GLY A N 1
ATOM 825 C CA . GLY A 1 106 ? 14.922 12.891 11.547 1 63.88 106 GLY A CA 1
ATOM 826 C C . GLY A 1 106 ? 13.641 12.805 12.352 1 63.88 106 GLY A C 1
ATOM 827 O O . GLY A 1 106 ? 12.852 11.875 12.172 1 63.88 106 GLY A O 1
ATOM 828 N N . ASN A 1 107 ? 13.422 13.844 13.234 1 73.31 107 ASN A N 1
ATOM 829 C CA . ASN A 1 107 ? 12.242 13.82 14.094 1 73.31 107 ASN A CA 1
ATOM 830 C C . ASN A 1 107 ? 10.953 13.945 13.289 1 73.31 107 ASN A C 1
ATOM 832 O O . ASN A 1 107 ? 9.969 13.266 13.578 1 73.31 107 ASN A O 1
ATOM 836 N N . MET A 1 108 ? 11.016 14.797 12.258 1 77.75 108 MET A N 1
ATOM 837 C CA . MET A 1 108 ? 9.82 15.008 11.445 1 77.75 108 MET A CA 1
ATOM 838 C C . MET A 1 108 ? 9.477 13.75 10.648 1 77.75 108 MET A C 1
ATOM 840 O O . MET A 1 108 ? 8.305 13.43 10.469 1 77.75 108 MET A O 1
ATOM 844 N N . ARG A 1 109 ? 10.484 13.031 10.352 1 73.81 109 ARG A N 1
ATOM 845 C CA . ARG A 1 109 ? 10.281 11.828 9.547 1 73.81 109 ARG A CA 1
ATOM 846 C C . ARG A 1 109 ? 9.602 10.734 10.367 1 73.81 109 ARG A C 1
ATOM 848 O O . ARG A 1 109 ? 8.836 9.93 9.828 1 73.81 109 ARG A O 1
ATOM 855 N N . GLU A 1 110 ? 9.852 10.828 11.656 1 77.12 110 GLU A N 1
ATOM 856 C CA . GLU A 1 110 ? 9.25 9.844 12.539 1 77.12 110 GLU A CA 1
ATOM 857 C C . GLU A 1 110 ? 7.758 10.109 12.727 1 77.12 110 GLU A C 1
ATOM 859 O O . GLU A 1 110 ? 7.004 9.227 13.133 1 77.12 110 GLU A O 1
ATOM 864 N N . ARG A 1 111 ? 7.426 11.312 12.391 1 84.69 111 ARG A N 1
ATOM 865 C CA . ARG A 1 111 ? 6.031 11.695 12.57 1 84.69 111 ARG A CA 1
ATOM 866 C C . ARG A 1 111 ? 5.211 11.375 11.32 1 84.69 111 ARG A C 1
ATOM 868 O O . ARG A 1 111 ? 3.98 11.406 11.352 1 84.69 111 ARG A O 1
ATOM 875 N N . LEU A 1 112 ? 5.938 11.047 10.258 1 88.56 112 LEU A N 1
ATOM 876 C CA . LEU A 1 112 ? 5.262 10.82 8.992 1 88.56 112 LEU A CA 1
ATOM 877 C C . LEU A 1 112 ? 4.672 9.414 8.93 1 88.56 112 LEU A C 1
ATOM 879 O O . LEU A 1 112 ? 5.367 8.43 9.211 1 88.56 112 LEU A O 1
ATOM 883 N N . ILE A 1 113 ? 3.508 9.352 8.586 1 90.44 113 ILE A N 1
ATOM 884 C CA . ILE A 1 113 ? 2.812 8.086 8.359 1 90.44 113 ILE A CA 1
ATOM 885 C C . ILE A 1 113 ? 2.33 8.023 6.91 1 90.44 113 ILE A C 1
ATOM 887 O O . ILE A 1 113 ? 1.28 8.578 6.574 1 90.44 113 ILE A O 1
ATOM 891 N N . PRO A 1 114 ? 3.08 7.359 6.113 1 91.69 114 PRO A N 1
ATOM 892 C CA . PRO A 1 114 ? 2.592 7.18 4.742 1 91.69 114 PRO A CA 1
ATOM 893 C C . PRO A 1 114 ? 1.398 6.227 4.664 1 91.69 114 PRO A C 1
ATOM 895 O O . PRO A 1 114 ? 1.436 5.137 5.238 1 91.69 114 PRO A O 1
ATOM 898 N N . VAL A 1 115 ? 0.395 6.715 3.998 1 92.56 115 VAL A N 1
ATOM 899 C CA . VAL A 1 115 ? -0.814 5.926 3.787 1 92.56 115 VAL A CA 1
ATOM 900 C C . VAL A 1 115 ? -1.088 5.789 2.291 1 92.56 115 VAL A C 1
ATOM 902 O O . VAL A 1 115 ? -0.868 6.73 1.524 1 92.56 115 VAL A O 1
ATOM 905 N N . SER A 1 116 ? -1.509 4.617 1.944 1 91 116 SER A N 1
ATOM 906 C CA . SER A 1 116 ? -1.864 4.406 0.544 1 91 116 SER A CA 1
ATOM 907 C C . SER A 1 116 ? -3.123 3.557 0.414 1 91 116 SER A C 1
ATOM 909 O O . SER A 1 116 ? -3.549 2.916 1.378 1 91 116 SER A O 1
ATOM 911 N N . PHE A 1 117 ? -3.734 3.734 -0.724 1 89.56 117 PHE A N 1
ATOM 912 C CA . PHE A 1 117 ? -4.902 2.941 -1.087 1 89.56 117 PHE A CA 1
ATOM 913 C C . PHE A 1 117 ? -4.605 2.057 -2.291 1 89.56 117 PHE A C 1
ATOM 915 O O . PHE A 1 117 ? -4.078 2.529 -3.301 1 89.56 117 PHE A O 1
ATOM 922 N N . VAL A 1 118 ? -4.895 0.813 -2.057 1 86.75 118 VAL A N 1
ATOM 923 C CA . VAL A 1 118 ? -4.668 -0.139 -3.139 1 86.75 118 VAL A CA 1
ATOM 924 C C . VAL A 1 118 ? -6.008 -0.69 -3.627 1 86.75 118 VAL A C 1
ATOM 926 O O . VAL A 1 118 ? -6.848 -1.102 -2.822 1 86.75 118 VAL A O 1
ATOM 929 N N . ASP A 1 119 ? -6.168 -0.612 -4.934 1 83.69 119 ASP A N 1
ATOM 930 C CA . ASP A 1 119 ? -7.363 -1.198 -5.523 1 83.69 119 ASP A CA 1
ATOM 931 C C . ASP A 1 119 ? -7.258 -2.721 -5.59 1 83.69 119 ASP A C 1
ATOM 933 O O . ASP A 1 119 ? -6.332 -3.258 -6.203 1 83.69 119 ASP A O 1
ATOM 937 N N . LEU A 1 120 ? -8.172 -3.334 -4.93 1 86.06 120 LEU A N 1
ATOM 938 C CA . LEU A 1 120 ? -8.227 -4.793 -4.926 1 86.06 120 LEU A CA 1
ATOM 939 C C . LEU A 1 120 ? -9.367 -5.297 -5.805 1 86.06 120 LEU A C 1
ATOM 941 O O . LEU A 1 120 ? -10.414 -4.648 -5.902 1 86.06 120 LEU A O 1
ATOM 945 N N . PRO A 1 121 ? -9.125 -6.383 -6.406 1 85.62 121 PRO A N 1
ATOM 946 C CA . PRO A 1 121 ? -10.203 -6.961 -7.215 1 85.62 121 PRO A CA 1
ATOM 947 C C . PRO A 1 121 ? -11.477 -7.199 -6.41 1 85.62 121 PRO A C 1
ATOM 949 O O . PRO A 1 121 ? -11.414 -7.559 -5.23 1 85.62 121 PRO A O 1
ATOM 952 N N . LYS A 1 122 ? -12.609 -7.117 -7.086 1 83.44 122 LYS A N 1
ATOM 953 C CA . LYS A 1 122 ? -13.922 -7.262 -6.461 1 83.44 122 LYS A CA 1
ATOM 954 C C . LYS A 1 122 ? -14.086 -8.648 -5.84 1 83.44 122 LYS A C 1
ATOM 956 O O . LYS A 1 122 ? -14.719 -8.789 -4.793 1 83.44 122 LYS A O 1
ATOM 961 N N . VAL A 1 123 ? -13.516 -9.562 -6.422 1 81.25 123 VAL A N 1
ATOM 962 C CA . VAL A 1 123 ? -13.695 -10.953 -6.012 1 81.25 123 VAL A CA 1
ATOM 963 C C . VAL A 1 123 ? -13.094 -11.164 -4.625 1 81.25 123 VAL A C 1
ATOM 965 O O . VAL A 1 123 ? -13.422 -12.133 -3.939 1 81.25 123 VAL A O 1
ATOM 968 N N . TRP A 1 124 ? -12.305 -10.234 -4.148 1 78.19 124 TRP A N 1
ATOM 969 C CA . TRP A 1 124 ? -11.664 -10.375 -2.844 1 78.19 124 TRP A CA 1
ATOM 970 C C . TRP A 1 124 ? -12.469 -9.672 -1.76 1 78.19 124 TRP A C 1
ATOM 972 O O . TRP A 1 124 ? -12.195 -9.828 -0.568 1 78.19 124 TRP A O 1
ATOM 982 N N . HIS A 1 125 ? -13.219 -8.727 -2.047 1 68.31 125 HIS A N 1
ATOM 983 C CA . HIS A 1 125 ? -14.016 -7.992 -1.066 1 68.31 125 HIS A CA 1
ATOM 984 C C . HIS A 1 125 ? -15.25 -8.789 -0.646 1 68.31 125 HIS A C 1
ATOM 986 O O . HIS A 1 125 ? -15.867 -8.484 0.372 1 68.31 125 HIS A O 1
ATOM 992 N N . ALA A 1 126 ? -15.672 -9.594 -1.438 1 53.53 126 ALA A N 1
ATOM 993 C CA . ALA A 1 126 ? -16.938 -10.273 -1.212 1 53.53 126 ALA A CA 1
ATOM 994 C C . ALA A 1 126 ? -16.953 -10.961 0.15 1 53.53 126 ALA A C 1
ATOM 996 O O . ALA A 1 126 ? -18.031 -11.172 0.731 1 53.53 126 ALA A O 1
ATOM 997 N N . SER A 1 127 ? -15.828 -11.492 0.569 1 47.56 127 SER A N 1
ATOM 998 C CA . SER A 1 127 ? -16.078 -12.305 1.757 1 47.56 127 SER A CA 1
ATOM 999 C C . SER A 1 127 ? -15.75 -11.531 3.031 1 47.56 127 SER A C 1
ATOM 1001 O O . SER A 1 127 ? -14.773 -10.781 3.078 1 47.56 127 SER A O 1
ATOM 1003 N N . GLY A 1 128 ? -16.703 -11.219 3.781 1 47.25 128 GLY A N 1
ATOM 1004 C CA . GLY A 1 128 ? -16.719 -10.625 5.109 1 47.25 128 GLY A CA 1
ATOM 1005 C C . GLY A 1 128 ? -15.352 -10.219 5.605 1 47.25 128 GLY A C 1
ATOM 1006 O O . GLY A 1 128 ? -14.336 -10.695 5.094 1 47.25 128 GLY A O 1
ATOM 1007 N N . ARG A 1 129 ? -15.25 -8.93 6.086 1 47 129 ARG A N 1
ATOM 1008 C CA . ARG A 1 129 ? -14.172 -8.109 6.605 1 47 129 ARG A CA 1
ATOM 1009 C C . ARG A 1 129 ? -13.266 -8.906 7.543 1 47 129 ARG A C 1
ATOM 1011 O O . ARG A 1 129 ? -12.133 -8.516 7.809 1 47 129 ARG A O 1
ATOM 1018 N N . LYS A 1 130 ? -13.781 -10.016 8.172 1 46.38 130 LYS A N 1
ATOM 1019 C CA . LYS A 1 130 ? -13.102 -10.5 9.367 1 46.38 130 LYS A CA 1
ATOM 1020 C C . LYS A 1 130 ? -11.82 -11.25 9.008 1 46.38 130 LYS A C 1
ATOM 1022 O O . LYS A 1 130 ? -11.836 -12.125 8.141 1 46.38 130 LYS A O 1
ATOM 1027 N N . GLY A 1 131 ? -10.617 -10.75 9.375 1 49.16 131 GLY A N 1
ATOM 1028 C CA . GLY A 1 131 ? -9.336 -11.453 9.367 1 49.16 131 GLY A CA 1
ATOM 1029 C C . GLY A 1 131 ? -8.484 -11.133 8.156 1 49.16 131 GLY A C 1
ATOM 1030 O O . GLY A 1 131 ? -7.473 -11.789 7.914 1 49.16 131 GLY A O 1
ATOM 1031 N N . ARG A 1 132 ? -9.102 -10.242 7.324 1 52.44 132 ARG A N 1
ATOM 1032 C CA . ARG A 1 132 ? -8.312 -9.977 6.129 1 52.44 132 ARG A CA 1
ATOM 1033 C C . ARG A 1 132 ? -7.062 -9.164 6.473 1 52.44 132 ARG A C 1
ATOM 1035 O O . ARG A 1 132 ? -7.148 -8.141 7.156 1 52.44 132 ARG A O 1
ATOM 1042 N N . LYS A 1 133 ? -6.066 -9.828 6.23 1 58.78 133 LYS A N 1
ATOM 1043 C CA . LYS A 1 133 ? -4.816 -9.102 6.391 1 58.78 133 LYS A CA 1
ATOM 1044 C C . LYS A 1 133 ? -4.691 -7.984 5.355 1 58.78 133 LYS A C 1
ATOM 1046 O O . LYS A 1 133 ? -5.156 -8.133 4.223 1 58.78 133 LYS A O 1
ATOM 1051 N N . GLY A 1 134 ? -4.484 -6.777 5.773 1 71.94 134 GLY A N 1
ATOM 1052 C CA . GLY A 1 134 ? -4.289 -5.664 4.855 1 71.94 134 GLY A CA 1
ATOM 1053 C C . GLY A 1 134 ? -3.139 -5.879 3.891 1 71.94 134 GLY A C 1
ATOM 1054 O O . GLY A 1 134 ? -2.33 -6.793 4.074 1 71.94 134 GLY A O 1
ATOM 1055 N N . PRO A 1 135 ? -3.189 -5.242 2.814 1 82.75 135 PRO A N 1
ATOM 1056 C CA . PRO A 1 135 ? -2.09 -5.344 1.854 1 82.75 135 PRO A CA 1
ATOM 1057 C C . PRO A 1 135 ? -0.734 -5.008 2.473 1 82.75 135 PRO A C 1
ATOM 1059 O O . PRO A 1 135 ? -0.66 -4.219 3.416 1 82.75 135 PRO A O 1
ATOM 1062 N N . ILE A 1 136 ? 0.213 -5.777 2.086 1 86.19 136 ILE A N 1
ATOM 1063 C CA . ILE A 1 136 ? 1.592 -5.445 2.428 1 86.19 136 ILE A CA 1
ATOM 1064 C C . ILE A 1 136 ? 2.139 -4.418 1.437 1 86.19 136 ILE A C 1
ATOM 1066 O O . ILE A 1 136 ? 2.053 -4.613 0.222 1 86.19 136 ILE A O 1
ATOM 1070 N N . CYS A 1 137 ? 2.625 -3.385 1.98 1 89.56 137 CYS A N 1
ATOM 1071 C CA . CYS A 1 137 ? 3.006 -2.27 1.119 1 89.56 137 CYS A CA 1
ATOM 1072 C C . CYS A 1 137 ? 4.473 -1.907 1.314 1 89.56 137 CYS A C 1
ATOM 1074 O O . CYS A 1 137 ? 4.902 -1.614 2.432 1 89.56 137 CYS A O 1
ATOM 1076 N N . PHE A 1 138 ? 5.207 -1.917 0.175 1 87.56 138 PHE A N 1
ATOM 1077 C CA . PHE A 1 138 ? 6.602 -1.491 0.165 1 87.56 138 PHE A CA 1
ATOM 1078 C C . PHE A 1 138 ? 6.715 -0.025 -0.235 1 87.56 138 PHE A C 1
ATOM 1080 O O . PHE A 1 138 ? 6.043 0.426 -1.163 1 87.56 138 PHE A O 1
ATOM 1087 N N . GLY A 1 139 ? 7.52 0.641 0.539 1 84.81 139 GLY A N 1
ATOM 1088 C CA . GLY A 1 139 ? 7.879 1.985 0.116 1 84.81 139 GLY A CA 1
ATOM 1089 C C . GLY A 1 139 ? 9.062 2.018 -0.83 1 84.81 139 GLY A C 1
ATOM 1090 O O . GLY A 1 139 ? 10.047 1.309 -0.622 1 84.81 139 GLY A O 1
ATOM 1091 N N . ALA A 1 140 ? 8.875 2.719 -1.911 1 79.94 140 ALA A N 1
ATOM 1092 C CA . ALA A 1 140 ? 9.938 2.828 -2.902 1 79.94 140 ALA A CA 1
ATOM 1093 C C . ALA A 1 140 ? 10.148 4.277 -3.328 1 79.94 140 ALA A C 1
ATOM 1095 O O . ALA A 1 140 ? 9.266 5.117 -3.146 1 79.94 140 ALA A O 1
ATOM 1096 N N . GLU A 1 141 ? 11.375 4.477 -3.713 1 76.5 141 GLU A N 1
ATOM 1097 C CA . GLU A 1 141 ? 11.609 5.758 -4.375 1 76.5 141 GLU A CA 1
ATOM 1098 C C . GLU A 1 141 ? 11.016 5.77 -5.781 1 76.5 141 GLU A C 1
ATOM 1100 O O . GLU A 1 141 ? 11.078 4.766 -6.496 1 76.5 141 GLU A O 1
ATOM 1105 N N . LEU A 1 142 ? 10.414 6.938 -6.055 1 71.69 142 LEU A N 1
ATOM 1106 C CA . LEU A 1 142 ? 9.781 7.051 -7.363 1 71.69 142 LEU A CA 1
ATOM 1107 C C . LEU A 1 142 ? 10.773 6.734 -8.477 1 71.69 142 LEU A C 1
ATOM 1109 O O . LEU A 1 142 ? 11.844 7.34 -8.555 1 71.69 142 LEU A O 1
ATOM 1113 N N . GLY A 1 143 ? 10.383 5.816 -9.336 1 66.62 143 GLY A N 1
ATOM 1114 C CA . GLY A 1 143 ? 11.148 5.473 -10.531 1 66.62 143 GLY A CA 1
ATOM 1115 C C . GLY A 1 143 ? 12.328 4.566 -10.242 1 66.62 143 GLY A C 1
ATOM 1116 O O . GLY A 1 143 ? 13.031 4.148 -11.164 1 66.62 143 GLY A O 1
ATOM 1117 N N . LYS A 1 144 ? 12.492 4.363 -8.891 1 77.88 144 LYS A N 1
ATOM 1118 C CA . LYS A 1 144 ? 13.672 3.559 -8.578 1 77.88 144 LYS A CA 1
ATOM 1119 C C . LYS A 1 144 ? 13.375 2.574 -7.449 1 77.88 144 LYS A C 1
ATOM 1121 O O . LYS A 1 144 ? 12.977 2.977 -6.355 1 77.88 144 LYS A O 1
ATOM 1126 N N . LEU A 1 145 ? 13.273 1.28 -7.82 1 81.12 145 LEU A N 1
ATOM 1127 C CA . LEU A 1 145 ? 13.203 0.255 -6.785 1 81.12 145 LEU A CA 1
ATOM 1128 C C . LEU A 1 145 ? 14.445 -0.625 -6.801 1 81.12 145 LEU A C 1
ATOM 1130 O O . LEU A 1 145 ? 14.836 -1.141 -7.852 1 81.12 145 LEU A O 1
ATOM 1134 N N . THR A 1 146 ? 15.148 -0.551 -5.672 1 81.12 146 THR A N 1
ATOM 1135 C CA . THR A 1 146 ? 16.281 -1.467 -5.527 1 81.12 146 THR A CA 1
ATOM 1136 C C . THR A 1 146 ? 15.938 -2.59 -4.551 1 81.12 146 THR A C 1
ATOM 1138 O O . THR A 1 146 ? 15.016 -2.461 -3.742 1 81.12 146 THR A O 1
ATOM 1141 N N . GLU A 1 147 ? 16.688 -3.703 -4.613 1 83.25 147 GLU A N 1
ATOM 1142 C CA . GLU A 1 147 ? 16.469 -4.84 -3.723 1 83.25 147 GLU A CA 1
ATOM 1143 C C . GLU A 1 147 ? 16.656 -4.445 -2.262 1 83.25 147 GLU A C 1
ATOM 1145 O O . GLU A 1 147 ? 15.914 -4.895 -1.39 1 83.25 147 GLU A O 1
ATOM 1150 N N . ARG A 1 148 ? 17.578 -3.545 -2.006 1 78.94 148 ARG A N 1
ATOM 1151 C CA . ARG A 1 148 ? 17.891 -3.109 -0.646 1 78.94 148 ARG A CA 1
ATOM 1152 C C . ARG A 1 148 ? 16.703 -2.387 -0.022 1 78.94 148 ARG A C 1
ATOM 1154 O O . ARG A 1 148 ? 16.469 -2.486 1.186 1 78.94 148 ARG A O 1
ATOM 1161 N N . MET A 1 149 ? 15.859 -1.772 -0.884 1 76.94 149 MET A N 1
ATOM 1162 C CA . MET A 1 149 ? 14.695 -1.024 -0.407 1 76.94 149 MET A CA 1
ATOM 1163 C C . MET A 1 149 ? 13.602 -1.969 0.073 1 76.94 149 MET A C 1
ATOM 1165 O O . MET A 1 149 ? 12.711 -1.562 0.823 1 76.94 149 MET A O 1
ATOM 1169 N N . LEU A 1 150 ? 13.664 -3.197 -0.374 1 84.38 150 LEU A N 1
ATOM 1170 C CA . LEU A 1 150 ? 12.633 -4.172 -0.044 1 84.38 150 LEU A CA 1
ATOM 1171 C C . LEU A 1 150 ? 12.969 -4.914 1.244 1 84.38 150 LEU A C 1
ATOM 1173 O O . LEU A 1 150 ? 12.109 -5.566 1.839 1 84.38 150 LEU A O 1
ATOM 1177 N N . GLU A 1 151 ? 14.188 -4.684 1.615 1 78.44 151 GLU A N 1
ATOM 1178 C CA . GLU A 1 151 ? 14.617 -5.379 2.824 1 78.44 151 GLU A CA 1
ATOM 1179 C C . GLU A 1 151 ? 14.109 -4.672 4.078 1 78.44 151 GLU A C 1
ATOM 1181 O O . GLU A 1 151 ? 13.758 -3.49 4.031 1 78.44 151 GLU A O 1
ATOM 1186 N N . GLY A 1 152 ? 13.922 -5.5 5.184 1 78.69 152 GLY A N 1
ATOM 1187 C CA . GLY A 1 152 ? 13.516 -4.91 6.449 1 78.69 152 GLY A CA 1
ATOM 1188 C C . GLY A 1 152 ? 12.211 -5.473 6.977 1 78.69 152 GLY A C 1
ATOM 1189 O O . GLY A 1 152 ? 11.844 -6.609 6.668 1 78.69 152 GLY A O 1
ATOM 1190 N N . ASP A 1 153 ? 11.531 -4.641 7.691 1 76.88 153 ASP A N 1
ATOM 1191 C CA . ASP A 1 153 ? 10.391 -5.109 8.469 1 76.88 153 ASP A CA 1
ATOM 1192 C C . ASP A 1 153 ? 9.242 -5.531 7.555 1 76.88 153 ASP A C 1
ATOM 1194 O O . ASP A 1 153 ? 8.539 -6.5 7.848 1 76.88 153 ASP A O 1
ATOM 1198 N N . VAL A 1 154 ? 9.125 -4.809 6.453 1 83.44 154 VAL A N 1
ATOM 1199 C CA . VAL A 1 154 ? 8.016 -5.113 5.555 1 83.44 154 VAL A CA 1
ATOM 1200 C C . VAL A 1 154 ? 8.25 -6.465 4.887 1 83.44 154 VAL A C 1
ATOM 1202 O O . VAL A 1 154 ? 7.34 -7.293 4.805 1 83.44 154 VAL A O 1
ATOM 1205 N N . LEU A 1 155 ? 9.469 -6.715 4.477 1 87.56 155 LEU A N 1
ATOM 1206 C CA . LEU A 1 155 ? 9.805 -8.008 3.885 1 87.56 155 LEU A CA 1
ATOM 1207 C C . LEU A 1 155 ? 9.641 -9.133 4.902 1 87.56 155 LEU A C 1
ATOM 1209 O O . LEU A 1 155 ? 9.102 -10.195 4.578 1 87.56 155 LEU A O 1
ATOM 1213 N N . GLN A 1 156 ? 10.062 -8.883 6.094 1 85 156 GLN A N 1
ATOM 1214 C CA . GLN A 1 156 ? 9.922 -9.891 7.145 1 85 156 GLN A CA 1
ATOM 1215 C C . GLN A 1 156 ? 8.453 -10.203 7.414 1 85 156 GLN A C 1
ATOM 1217 O O . GLN A 1 156 ? 8.094 -11.352 7.672 1 85 156 GLN A O 1
ATOM 1222 N N . SER A 1 157 ? 7.641 -9.164 7.371 1 83.12 157 SER A N 1
ATOM 1223 C CA . SER A 1 157 ? 6.207 -9.375 7.516 1 83.12 157 SER A CA 1
ATOM 1224 C C . SER A 1 157 ? 5.656 -10.234 6.383 1 83.12 157 SER A C 1
ATOM 1226 O O . SER A 1 157 ? 4.84 -11.133 6.621 1 83.12 157 SER A O 1
ATOM 1228 N N . LEU A 1 158 ? 6.117 -10 5.188 1 89.31 158 LEU A N 1
ATOM 1229 C CA . LEU A 1 158 ? 5.684 -10.789 4.039 1 89.31 158 LEU A CA 1
ATOM 1230 C C . LEU A 1 158 ? 6.125 -12.242 4.191 1 89.31 158 LEU A C 1
ATOM 1232 O O . LEU A 1 158 ? 5.316 -13.164 4.031 1 89.31 158 LEU A O 1
ATOM 1236 N N . MET A 1 159 ? 7.324 -12.375 4.555 1 88.75 159 MET A N 1
ATOM 1237 C CA . MET A 1 159 ? 7.859 -13.719 4.754 1 88.75 159 MET A CA 1
ATOM 1238 C C . MET A 1 159 ? 7.082 -14.461 5.836 1 88.75 159 MET A C 1
ATOM 1240 O O . MET A 1 159 ? 6.805 -15.656 5.695 1 88.75 159 MET A O 1
ATOM 1244 N N . ALA A 1 160 ? 6.758 -13.773 6.844 1 85.56 160 ALA A N 1
ATOM 1245 C CA . ALA A 1 160 ? 5.996 -14.383 7.934 1 85.56 160 ALA A CA 1
ATOM 1246 C C . ALA A 1 160 ? 4.637 -14.875 7.445 1 85.56 160 ALA A C 1
ATOM 1248 O O . ALA A 1 160 ? 4.195 -15.969 7.812 1 85.56 160 ALA A O 1
ATOM 1249 N N . VAL A 1 161 ? 3.959 -14.07 6.637 1 85.06 161 VAL A N 1
ATOM 1250 C CA . VAL A 1 161 ? 2.66 -14.445 6.094 1 85.06 161 VAL A CA 1
ATOM 1251 C C . VAL A 1 161 ? 2.812 -15.672 5.191 1 85.06 161 VAL A C 1
ATOM 1253 O O . VAL A 1 161 ? 2.025 -16.609 5.273 1 85.06 161 VAL A O 1
ATOM 1256 N N . ILE A 1 162 ? 3.83 -15.648 4.348 1 88.12 162 ILE A N 1
ATOM 1257 C CA . ILE A 1 162 ? 4.098 -16.75 3.434 1 88.12 162 ILE A CA 1
ATOM 1258 C C . ILE A 1 162 ? 4.336 -18.031 4.23 1 88.12 162 ILE A C 1
ATOM 1260 O O . ILE A 1 162 ? 3.836 -19.109 3.869 1 88.12 162 ILE A O 1
ATOM 1264 N N . ARG A 1 163 ? 5.012 -17.859 5.328 1 86.88 163 ARG A N 1
ATOM 1265 C CA . ARG A 1 163 ? 5.359 -19 6.16 1 86.88 163 ARG A CA 1
ATOM 1266 C C . ARG A 1 163 ? 4.18 -19.422 7.031 1 86.88 163 ARG A C 1
ATOM 1268 O O . ARG A 1 163 ? 4.195 -20.5 7.633 1 86.88 163 ARG A O 1
ATOM 1275 N N . GLY A 1 164 ? 3.086 -18.625 6.957 1 79.81 164 GLY A N 1
ATOM 1276 C CA . GLY A 1 164 ? 1.905 -18.938 7.75 1 79.81 164 GLY A CA 1
ATOM 1277 C C . GLY A 1 164 ? 2.035 -18.516 9.203 1 79.81 164 GLY A C 1
ATOM 1278 O O . GLY A 1 164 ? 1.35 -19.062 10.07 1 79.81 164 GLY A O 1
ATOM 1279 N N . LYS A 1 165 ? 3.043 -17.719 9.406 1 67.94 165 LYS A N 1
ATOM 1280 C CA . LYS A 1 165 ? 3.207 -17.234 10.773 1 67.94 165 LYS A CA 1
ATOM 1281 C C . LYS A 1 165 ? 2.283 -16.062 11.055 1 67.94 165 LYS A C 1
ATOM 1283 O O . LYS A 1 165 ? 2.025 -15.242 10.164 1 67.94 165 LYS A O 1
ATOM 1288 N N . LYS A 1 166 ? 1.405 -16.156 12.047 1 54.66 166 LYS A N 1
ATOM 1289 C CA . LYS A 1 166 ? 0.553 -15.047 12.469 1 54.66 166 LYS A CA 1
ATOM 1290 C C . LYS A 1 166 ? 1.381 -13.805 12.781 1 54.66 166 LYS A C 1
ATOM 1292 O O . LYS A 1 166 ? 2.41 -13.883 13.453 1 54.66 166 LYS A O 1
ATOM 1297 N N . THR A 1 167 ? 1.299 -12.812 12 1 46.09 167 THR A N 1
ATOM 1298 C CA . THR A 1 167 ? 1.944 -11.547 12.32 1 46.09 167 THR A CA 1
ATOM 1299 C C . THR A 1 167 ? 1.491 -11.047 13.688 1 46.09 167 THR A C 1
ATOM 1301 O O . THR A 1 167 ? 0.292 -11 13.977 1 46.09 167 THR A O 1
ATOM 1304 N N . LYS A 1 168 ? 2.375 -10.938 14.633 1 39.19 168 LYS A N 1
ATOM 1305 C CA . LYS A 1 168 ? 2.076 -10.453 15.977 1 39.19 168 LYS A CA 1
ATOM 1306 C C . LYS A 1 168 ? 1.742 -8.969 15.969 1 39.19 168 LYS A C 1
ATOM 1308 O O . LYS A 1 168 ? 2.326 -8.195 15.195 1 39.19 168 LYS A O 1
ATOM 1313 N N . MET B 1 1 ? 13.328 -36.219 15.516 1 30.27 1 MET B N 1
ATOM 1314 C CA . MET B 1 1 ? 12.727 -36.156 14.188 1 30.27 1 MET B CA 1
ATOM 1315 C C . MET B 1 1 ? 12.789 -34.719 13.641 1 30.27 1 MET B C 1
ATOM 1317 O O . MET B 1 1 ? 12.359 -33.781 14.297 1 30.27 1 MET B O 1
ATOM 1321 N N . ALA B 1 2 ? 13.672 -34.375 12.844 1 38.62 2 ALA B N 1
ATOM 1322 C CA . ALA B 1 2 ? 13.938 -33.031 12.312 1 38.62 2 ALA B CA 1
ATOM 1323 C C . ALA B 1 2 ? 12.68 -32.406 11.727 1 38.62 2 ALA B C 1
ATOM 1325 O O . ALA B 1 2 ? 11.969 -33.031 10.945 1 38.62 2 ALA B O 1
ATOM 1326 N N . LYS B 1 3 ? 11.977 -31.609 12.234 1 42.56 3 LYS B N 1
ATOM 1327 C CA . LYS B 1 3 ? 10.711 -31.016 11.812 1 42.56 3 LYS B CA 1
ATOM 1328 C C . LYS B 1 3 ? 10.781 -30.531 10.367 1 42.56 3 LYS B C 1
ATOM 1330 O O . LYS B 1 3 ? 11.664 -29.734 10.016 1 42.56 3 LYS B O 1
ATOM 1335 N N . ARG B 1 4 ? 10.695 -31.297 9.328 1 45.69 4 ARG B N 1
ATOM 1336 C CA . ARG B 1 4 ? 10.805 -31.062 7.891 1 45.69 4 ARG B CA 1
ATOM 1337 C C . ARG B 1 4 ? 10.148 -29.734 7.504 1 45.69 4 ARG B C 1
ATOM 1339 O O . ARG B 1 4 ? 8.93 -29.578 7.664 1 45.69 4 ARG B O 1
ATOM 1346 N N . THR B 1 5 ? 10.742 -28.594 7.75 1 55.81 5 THR B N 1
ATOM 1347 C CA . THR B 1 5 ? 10.211 -27.312 7.312 1 55.81 5 THR B CA 1
ATOM 1348 C C . THR B 1 5 ? 9.609 -27.422 5.918 1 55.81 5 THR B C 1
ATOM 1350 O O . THR B 1 5 ? 10.258 -27.891 4.984 1 55.81 5 THR B O 1
ATOM 1353 N N . THR B 1 6 ? 8.312 -27.781 5.77 1 74.56 6 THR B N 1
ATOM 1354 C CA . THR B 1 6 ? 7.602 -28 4.516 1 74.56 6 THR B CA 1
ATOM 1355 C C . THR B 1 6 ? 7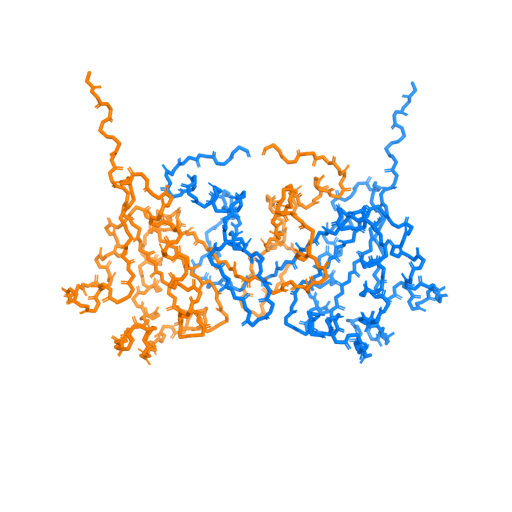.789 -26.812 3.574 1 74.56 6 THR B C 1
ATOM 1357 O O . THR B 1 6 ? 7.664 -25.672 3.99 1 74.56 6 THR B O 1
ATOM 1360 N N . LEU B 1 7 ? 8.352 -27.109 2.365 1 87.31 7 LEU B N 1
ATOM 1361 C CA . LEU B 1 7 ? 8.555 -26.141 1.288 1 87.31 7 LEU B CA 1
ATOM 1362 C C . LEU B 1 7 ? 7.254 -25.438 0.94 1 87.31 7 LEU B C 1
ATOM 1364 O O . LEU B 1 7 ? 6.23 -26.078 0.696 1 87.31 7 LEU B O 1
ATOM 1368 N N . LYS B 1 8 ? 7.219 -24.156 1.129 1 93.06 8 LYS B N 1
ATOM 1369 C CA . LYS B 1 8 ? 6.059 -23.344 0.75 1 93.06 8 LYS B CA 1
ATOM 1370 C C . LYS B 1 8 ? 6.129 -22.938 -0.719 1 93.06 8 LYS B C 1
ATOM 1372 O O . LYS B 1 8 ? 7.133 -22.391 -1.169 1 93.06 8 LYS B O 1
ATOM 1377 N N . ARG B 1 9 ? 5.094 -23.297 -1.386 1 94.94 9 ARG B N 1
ATOM 1378 C CA . ARG B 1 9 ? 5.008 -22.906 -2.789 1 94.94 9 ARG B CA 1
ATOM 1379 C C . ARG B 1 9 ? 4.262 -21.578 -2.941 1 94.94 9 ARG B C 1
ATOM 1381 O O . ARG B 1 9 ? 3.125 -21.453 -2.488 1 94.94 9 ARG B O 1
ATOM 1388 N N . VAL B 1 10 ? 4.953 -20.672 -3.555 1 96.19 10 VAL B N 1
ATOM 1389 C CA . VAL B 1 10 ? 4.406 -19.328 -3.73 1 96.19 10 VAL B CA 1
ATOM 1390 C C . VAL B 1 10 ? 4.27 -19.016 -5.219 1 96.19 10 VAL B C 1
ATOM 1392 O O . VAL B 1 10 ? 5.195 -19.25 -5.996 1 96.19 10 VAL B O 1
ATOM 1395 N N . VAL B 1 11 ? 3.109 -18.531 -5.539 1 97.5 11 VAL B N 1
ATOM 1396 C CA . VAL B 1 11 ? 2.924 -18.016 -6.895 1 97.5 11 VAL B CA 1
ATOM 1397 C C . VAL B 1 11 ? 2.922 -16.484 -6.871 1 97.5 11 VAL B C 1
ATOM 1399 O O . VAL B 1 11 ? 2.182 -15.867 -6.098 1 97.5 11 VAL B O 1
ATOM 1402 N N . LEU B 1 12 ? 3.812 -15.898 -7.695 1 97.69 12 LEU B N 1
ATOM 1403 C CA . LEU B 1 12 ? 3.926 -14.445 -7.809 1 97.69 12 LEU B CA 1
ATOM 1404 C C . LEU B 1 12 ? 3.248 -13.945 -9.078 1 97.69 12 LEU B C 1
ATOM 1406 O O . LEU B 1 12 ? 3.666 -14.281 -10.188 1 97.69 12 LEU B O 1
ATOM 1410 N N . LEU B 1 13 ? 2.178 -13.18 -8.883 1 97.88 13 LEU B N 1
ATOM 1411 C CA . LEU B 1 13 ? 1.41 -12.609 -9.984 1 97.88 13 LEU B CA 1
ATOM 1412 C C . LEU B 1 13 ? 1.697 -11.117 -10.133 1 97.88 13 LEU B C 1
ATOM 1414 O O . LEU B 1 13 ? 1.809 -10.398 -9.133 1 97.88 13 LEU B O 1
ATOM 1418 N N . TYR B 1 14 ? 1.826 -10.664 -11.383 1 97.06 14 TYR B N 1
ATOM 1419 C CA . TYR B 1 14 ? 2.084 -9.258 -11.672 1 97.06 14 TYR B CA 1
ATOM 1420 C C . TYR B 1 14 ? 1.686 -8.914 -13.102 1 97.06 14 TYR B C 1
ATOM 1422 O O . TYR B 1 14 ? 1.598 -9.797 -13.953 1 97.06 14 TYR B O 1
ATOM 1430 N N . THR B 1 15 ? 1.391 -7.703 -13.266 1 97.31 15 THR B N 1
ATOM 1431 C CA . THR B 1 15 ? 1.11 -7.184 -14.602 1 97.31 15 THR B CA 1
ATOM 1432 C C . THR B 1 15 ? 2.33 -6.465 -15.172 1 97.31 15 THR B C 1
ATOM 1434 O O . THR B 1 15 ? 3.33 -6.281 -14.477 1 97.31 15 THR B O 1
ATOM 1437 N N . GLU B 1 16 ? 2.156 -6.082 -16.422 1 95.94 16 GLU B N 1
ATOM 1438 C CA . GLU B 1 16 ? 3.264 -5.504 -17.188 1 95.94 16 GLU B CA 1
ATOM 1439 C C . GLU B 1 16 ? 3.861 -4.305 -16.453 1 95.94 16 GLU B C 1
ATOM 1441 O O . GLU B 1 16 ? 5.082 -4.172 -16.359 1 95.94 16 GLU B O 1
ATOM 1446 N N . ASP B 1 17 ? 3.023 -3.453 -15.891 1 91.75 17 ASP B N 1
ATOM 1447 C CA . ASP B 1 17 ? 3.453 -2.207 -15.258 1 91.75 17 ASP B CA 1
ATOM 1448 C C . ASP B 1 17 ? 4.211 -2.48 -13.961 1 91.75 17 ASP B C 1
ATOM 1450 O O . ASP B 1 17 ? 4.824 -1.575 -13.391 1 91.75 17 ASP B O 1
ATOM 1454 N N . GLN B 1 18 ? 4.195 -3.787 -13.523 1 92.56 18 GLN B N 1
ATOM 1455 C CA . GLN B 1 18 ? 4.832 -4.137 -12.258 1 92.56 18 GLN B CA 1
ATOM 1456 C C . GLN B 1 18 ? 5.953 -5.152 -12.469 1 92.56 18 GLN B C 1
ATOM 1458 O O . GLN B 1 18 ? 6.473 -5.719 -11.508 1 92.56 18 GLN B O 1
ATOM 1463 N N . ALA B 1 19 ? 6.391 -5.398 -13.703 1 94.31 19 ALA B N 1
ATOM 1464 C CA . ALA B 1 19 ? 7.305 -6.484 -14.047 1 94.31 19 ALA B CA 1
ATOM 1465 C C . ALA B 1 19 ? 8.664 -6.293 -13.375 1 94.31 19 ALA B C 1
ATOM 1467 O O . ALA B 1 19 ? 9.219 -7.234 -12.805 1 94.31 19 ALA B O 1
ATOM 146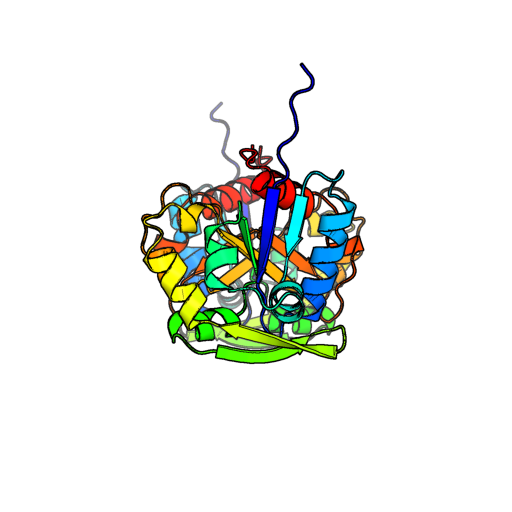8 N N . ASP B 1 20 ? 9.188 -5.059 -13.406 1 92.12 20 ASP B N 1
ATOM 1469 C CA . ASP B 1 20 ? 10.484 -4.773 -12.797 1 92.12 20 ASP B CA 1
ATOM 1470 C C . ASP B 1 20 ? 10.438 -4.969 -11.281 1 92.12 20 ASP B C 1
ATOM 1472 O O . ASP B 1 20 ? 11.359 -5.531 -10.695 1 92.12 20 ASP B O 1
ATOM 1476 N N . ARG B 1 21 ? 9.367 -4.555 -10.695 1 91.56 21 ARG B N 1
ATOM 1477 C CA . ARG B 1 21 ? 9.203 -4.68 -9.25 1 91.56 21 ARG B CA 1
ATOM 1478 C C . ARG B 1 21 ? 9.047 -6.141 -8.844 1 91.56 21 ARG B C 1
ATOM 1480 O O . ARG B 1 21 ? 9.547 -6.555 -7.793 1 91.56 21 ARG B O 1
ATOM 1487 N N . ALA B 1 22 ? 8.344 -6.875 -9.719 1 94.44 22 ALA B N 1
ATOM 1488 C CA . ALA B 1 22 ? 8.148 -8.297 -9.461 1 94.44 22 ALA B CA 1
ATOM 1489 C C . ALA B 1 22 ? 9.484 -9.039 -9.438 1 94.44 22 ALA B C 1
ATOM 1491 O O . ALA B 1 22 ? 9.719 -9.883 -8.578 1 94.44 22 ALA B O 1
ATOM 1492 N N . GLU B 1 23 ? 10.312 -8.703 -10.336 1 93.25 23 GLU B N 1
ATOM 1493 C CA . GLU B 1 23 ? 11.625 -9.336 -10.414 1 93.25 23 GLU B CA 1
ATOM 1494 C C . GLU B 1 23 ? 12.453 -9.055 -9.164 1 93.25 23 GLU B C 1
ATOM 1496 O O . GLU B 1 23 ? 13.078 -9.953 -8.609 1 93.25 23 GLU B O 1
ATOM 1501 N N . LYS B 1 24 ? 12.484 -7.871 -8.742 1 92.44 24 LYS B N 1
ATOM 1502 C CA . LYS B 1 24 ? 13.227 -7.492 -7.539 1 92.44 24 LYS B CA 1
ATOM 1503 C C . LYS B 1 24 ? 12.656 -8.172 -6.301 1 92.44 24 LYS B C 1
ATOM 1505 O O . LYS B 1 24 ? 13.406 -8.641 -5.441 1 92.44 24 LYS B O 1
ATOM 1510 N N . LEU B 1 25 ? 11.367 -8.156 -6.223 1 94.38 25 LEU B N 1
ATOM 1511 C CA . LEU B 1 25 ? 10.719 -8.82 -5.09 1 94.38 25 LEU B CA 1
ATOM 1512 C C . LEU B 1 25 ? 11.07 -10.305 -5.062 1 94.38 25 LEU B C 1
ATOM 1514 O O . LEU B 1 25 ? 11.383 -10.852 -4 1 94.38 25 LEU B O 1
ATOM 1518 N N . ARG B 1 26 ? 10.977 -10.938 -6.254 1 94.62 26 ARG B N 1
ATOM 1519 C CA . ARG B 1 26 ? 11.344 -12.352 -6.324 1 94.62 26 ARG B CA 1
ATOM 1520 C C . ARG B 1 26 ? 12.766 -12.578 -5.828 1 94.62 26 ARG B C 1
ATOM 1522 O O . ARG B 1 26 ? 13.016 -13.484 -5.035 1 94.62 26 ARG B O 1
ATOM 1529 N N . THR B 1 27 ? 13.602 -11.727 -6.254 1 93.12 27 THR B N 1
ATOM 1530 C CA . THR B 1 27 ? 15.008 -11.859 -5.898 1 93.12 27 THR B CA 1
ATOM 1531 C C . THR B 1 27 ? 15.195 -11.781 -4.383 1 93.12 27 THR B C 1
ATOM 1533 O O . THR B 1 27 ? 15.891 -12.617 -3.799 1 93.12 27 THR B O 1
ATOM 1536 N N . VAL B 1 28 ? 14.523 -10.844 -3.762 1 92.62 28 VAL B N 1
ATOM 1537 C CA . VAL B 1 28 ? 14.719 -10.656 -2.326 1 92.62 28 VAL B CA 1
ATOM 1538 C C . VAL B 1 28 ? 14.023 -11.781 -1.564 1 92.62 28 VAL B C 1
ATOM 1540 O O . VAL B 1 28 ? 14.516 -12.242 -0.529 1 92.62 28 VAL B O 1
ATOM 1543 N N . LEU B 1 29 ? 12.922 -12.211 -2.041 1 93.56 29 LEU B N 1
ATOM 1544 C CA . LEU B 1 29 ? 12.234 -13.328 -1.406 1 93.56 29 LEU B CA 1
ATOM 1545 C C . LEU B 1 29 ? 13.086 -14.594 -1.459 1 93.56 29 LEU B C 1
ATOM 1547 O O . LEU B 1 29 ? 13.195 -15.312 -0.467 1 93.56 29 LEU B O 1
ATOM 1551 N N . GLU B 1 30 ? 13.633 -14.852 -2.535 1 92.44 30 GLU B N 1
ATOM 1552 C CA . GLU B 1 30 ? 14.477 -16.031 -2.695 1 92.44 30 GLU B CA 1
ATOM 1553 C C . GLU B 1 30 ? 15.719 -15.945 -1.818 1 92.44 30 GLU B C 1
ATOM 1555 O O . GLU B 1 30 ? 16.141 -16.938 -1.221 1 92.44 30 GLU B O 1
ATOM 1560 N N . SER B 1 31 ? 16.25 -14.766 -1.736 1 90.31 31 SER B N 1
ATOM 1561 C CA . SER B 1 31 ? 17.438 -14.57 -0.923 1 90.31 31 SER B CA 1
ATOM 1562 C C . SER B 1 31 ? 17.141 -14.773 0.559 1 90.31 31 SER B C 1
ATOM 1564 O O . SER B 1 31 ? 17.984 -15.258 1.309 1 90.31 31 SER B O 1
ATOM 1566 N N . GLU B 1 32 ? 15.953 -14.344 0.904 1 88.5 32 GLU B N 1
ATOM 1567 C CA . GLU B 1 32 ? 15.57 -14.414 2.309 1 88.5 32 GLU B CA 1
ATOM 1568 C C . GLU B 1 32 ? 15.023 -15.797 2.666 1 88.5 32 GLU B C 1
ATOM 1570 O O . GLU B 1 32 ? 14.852 -16.109 3.844 1 88.5 32 GLU B O 1
ATOM 1575 N N . SER B 1 33 ? 14.844 -16.469 1.452 1 87.12 33 SER B N 1
ATOM 1576 C CA . SER B 1 33 ? 14.297 -17.797 1.658 1 87.12 33 SER B CA 1
ATOM 1577 C C . SER B 1 33 ? 15.383 -18.797 2.061 1 87.12 33 SER B C 1
ATOM 1579 O O . SER B 1 33 ? 16.484 -18.781 1.494 1 87.12 33 SER B O 1
ATOM 1581 N N . ASP B 1 34 ? 15.617 -19.266 3.234 1 83.19 34 ASP B N 1
ATOM 1582 C CA . ASP B 1 34 ? 16.531 -20.297 3.688 1 83.19 34 ASP B CA 1
ATOM 1583 C C . ASP B 1 34 ? 16.172 -21.656 3.076 1 83.19 34 ASP B C 1
ATOM 1585 O O . ASP B 1 34 ? 16.219 -22.672 3.76 1 83.19 34 ASP B O 1
ATOM 1589 N N . GLY B 1 35 ? 15.727 -21.625 1.698 1 85.88 35 GLY B N 1
ATOM 1590 C CA . GLY B 1 35 ? 15.375 -22.859 1.014 1 85.88 35 GLY B CA 1
ATOM 1591 C C . GLY B 1 35 ? 13.992 -23.359 1.37 1 85.88 35 GLY B C 1
ATOM 1592 O O . GLY B 1 35 ? 13.562 -24.406 0.879 1 85.88 35 GLY B O 1
ATOM 1593 N N . ASP B 1 36 ? 13.25 -22.609 2.127 1 91.25 36 ASP B N 1
ATOM 1594 C CA . ASP B 1 36 ? 11.961 -23.094 2.596 1 91.25 36 ASP B CA 1
ATOM 1595 C C . ASP B 1 36 ? 10.82 -22.531 1.754 1 91.25 36 ASP B C 1
ATOM 1597 O O . ASP B 1 36 ? 9.656 -22.875 1.966 1 91.25 36 ASP B O 1
ATOM 1601 N N . ILE B 1 37 ? 11.141 -21.703 0.778 1 92.56 37 ILE B N 1
ATOM 1602 C CA . ILE B 1 37 ? 10.125 -21.109 -0.079 1 92.56 37 ILE B CA 1
ATOM 1603 C C . ILE B 1 37 ? 10.508 -21.281 -1.545 1 92.56 37 ILE B C 1
ATOM 1605 O O . ILE B 1 37 ? 11.641 -20.984 -1.938 1 92.56 37 ILE B O 1
ATOM 1609 N N . GLU B 1 38 ? 9.633 -21.812 -2.287 1 94.81 38 GLU B N 1
ATOM 1610 C CA . GLU B 1 38 ? 9.758 -21.891 -3.74 1 94.81 38 GLU B CA 1
ATOM 1611 C C . GLU B 1 38 ? 8.836 -20.891 -4.426 1 94.81 38 GLU B C 1
ATOM 1613 O O . GLU B 1 38 ? 7.617 -20.953 -4.273 1 94.81 38 GLU B O 1
ATOM 1618 N N . ILE B 1 39 ? 9.43 -20.031 -5.211 1 96 39 ILE B N 1
ATOM 1619 C CA . ILE B 1 39 ? 8.648 -19 -5.883 1 96 39 ILE B CA 1
ATOM 1620 C C . ILE B 1 39 ? 8.516 -19.328 -7.363 1 96 39 ILE B C 1
ATOM 1622 O O . ILE B 1 39 ? 9.508 -19.594 -8.047 1 96 39 ILE B O 1
ATOM 1626 N N . ARG B 1 40 ? 7.289 -19.344 -7.789 1 96.06 40 ARG B N 1
ATOM 1627 C CA . ARG B 1 40 ? 6.973 -19.406 -9.211 1 96.06 40 ARG B CA 1
ATOM 1628 C C . ARG B 1 40 ? 6.227 -18.156 -9.664 1 96.06 40 ARG B C 1
ATOM 1630 O O . ARG B 1 40 ? 5.305 -17.703 -8.992 1 96.06 40 ARG B O 1
ATOM 1637 N N . ASP B 1 41 ? 6.703 -17.641 -10.734 1 95.88 41 ASP B N 1
ATOM 1638 C CA . ASP B 1 41 ? 5.973 -16.5 -11.297 1 95.88 41 ASP B CA 1
ATOM 1639 C C . ASP B 1 41 ? 5.457 -16.828 -12.695 1 95.88 41 ASP B C 1
ATOM 1641 O O . ASP B 1 41 ? 5.438 -17.984 -13.109 1 95.88 41 ASP B O 1
ATOM 1645 N N . LEU B 1 42 ? 4.945 -15.836 -13.367 1 96.12 42 LEU B N 1
ATOM 1646 C CA . LEU B 1 42 ? 4.312 -16.031 -14.664 1 96.12 42 LEU B CA 1
ATOM 1647 C C . LEU B 1 42 ? 5.316 -16.562 -15.68 1 96.12 42 LEU B C 1
ATOM 1649 O O . LEU B 1 42 ? 4.953 -17.328 -16.578 1 96.12 42 LEU B O 1
ATOM 1653 N N . MET B 1 43 ? 6.527 -16.203 -15.516 1 95 43 MET B N 1
ATOM 1654 C CA . MET B 1 43 ? 7.57 -16.703 -16.406 1 95 43 MET B CA 1
ATOM 1655 C C . MET B 1 43 ? 7.754 -18.203 -16.234 1 95 43 MET B C 1
ATOM 1657 O O . MET B 1 43 ? 7.883 -18.938 -17.219 1 95 43 MET B O 1
ATOM 1661 N N . ASP B 1 44 ? 7.777 -18.625 -14.977 1 95.31 44 ASP B N 1
ATOM 1662 C CA . ASP B 1 44 ? 7.91 -20.062 -14.703 1 95.31 44 ASP B CA 1
ATOM 1663 C C . ASP B 1 44 ? 6.75 -20.844 -15.312 1 95.31 44 ASP B C 1
ATOM 1665 O O . ASP B 1 44 ? 6.949 -21.938 -15.844 1 95.31 44 ASP B O 1
ATOM 1669 N N . VAL B 1 45 ? 5.594 -20.297 -15.203 1 95.25 45 VAL B N 1
ATOM 1670 C CA . VAL B 1 45 ? 4.398 -20.938 -15.742 1 95.25 45 VAL B CA 1
ATOM 1671 C C . VAL B 1 45 ? 4.539 -21.094 -17.25 1 95.25 45 VAL B C 1
ATOM 1673 O O . VAL B 1 45 ? 4.25 -22.156 -17.797 1 95.25 45 VAL B O 1
ATOM 1676 N N . GLU B 1 46 ? 4.988 -20.047 -17.859 1 93.81 46 GLU B N 1
ATOM 1677 C CA . GLU B 1 46 ? 5.156 -20.047 -19.312 1 93.81 46 GLU B CA 1
ATOM 1678 C C . GLU B 1 46 ? 6.25 -21.031 -19.734 1 93.81 46 GLU B C 1
ATOM 1680 O O . GLU B 1 46 ? 6.043 -21.859 -20.625 1 93.81 46 GLU B O 1
ATOM 1685 N N . ILE B 1 47 ? 7.375 -20.969 -19.094 1 93.38 47 ILE B N 1
ATOM 1686 C CA . ILE B 1 47 ? 8.523 -21.797 -19.438 1 93.38 47 ILE B CA 1
ATOM 1687 C C . ILE B 1 47 ? 8.195 -23.266 -19.203 1 93.38 47 ILE B C 1
ATOM 1689 O O . ILE B 1 47 ? 8.539 -24.125 -20.016 1 93.38 47 ILE B O 1
ATOM 1693 N N . GLY B 1 48 ? 7.52 -23.531 -18.094 1 94.25 48 GLY B N 1
ATOM 1694 C CA . GLY B 1 48 ? 7.188 -24.906 -17.734 1 94.25 48 GLY B CA 1
ATOM 1695 C C . GLY B 1 48 ? 5.934 -25.422 -18.406 1 94.25 48 GLY B C 1
ATOM 1696 O O . GLY B 1 48 ? 5.562 -26.578 -18.25 1 94.25 48 GLY B O 1
ATOM 1697 N N . LYS B 1 49 ? 5.305 -24.547 -19.266 1 94.19 49 LYS B N 1
ATOM 1698 C CA . LYS B 1 49 ? 4.035 -24.891 -19.891 1 94.19 49 LYS B CA 1
ATOM 1699 C C . LYS B 1 49 ? 3.037 -25.422 -18.875 1 94.19 49 LYS B C 1
ATOM 1701 O O . LYS B 1 49 ? 2.398 -26.453 -19.109 1 94.19 49 LYS B O 1
ATOM 1706 N N . LEU B 1 50 ? 3.062 -24.781 -17.766 1 95.06 50 LEU B N 1
ATOM 1707 C CA . LEU B 1 50 ? 2.182 -25.156 -16.672 1 95.06 50 LEU B CA 1
ATOM 1708 C C . LEU B 1 50 ? 0.817 -24.484 -16.812 1 95.06 50 LEU B C 1
ATOM 1710 O O . LEU B 1 50 ? 0.667 -23.531 -17.562 1 95.06 50 LEU B O 1
ATOM 1714 N N . SER B 1 51 ? -0.169 -25.078 -16.156 1 96.94 51 SER B N 1
ATOM 1715 C CA . SER B 1 51 ? -1.484 -24.453 -16.047 1 96.94 51 SER B CA 1
ATOM 1716 C C . SER B 1 51 ? -1.522 -23.453 -14.898 1 96.94 51 SER B C 1
ATOM 1718 O O . SER B 1 51 ? -1.314 -23.828 -13.734 1 96.94 51 SER B O 1
ATOM 1720 N N . LEU B 1 52 ? -1.812 -22.219 -15.266 1 97.19 52 LEU B N 1
ATOM 1721 C CA . LEU B 1 52 ? -1.911 -21.188 -14.227 1 97.19 52 LEU B CA 1
ATOM 1722 C C . LEU B 1 52 ? -2.939 -21.594 -13.172 1 97.19 52 LEU B C 1
ATOM 1724 O O . LEU B 1 52 ? -2.711 -21.406 -11.969 1 97.19 52 LEU B O 1
ATOM 1728 N N . GLU B 1 53 ? -4.02 -22.141 -13.633 1 96.44 53 GLU B N 1
ATOM 1729 C CA . GLU B 1 53 ? -5.066 -22.562 -12.711 1 96.44 53 GLU B CA 1
ATOM 1730 C C . GLU B 1 53 ? -4.547 -23.594 -11.719 1 96.44 53 GLU B C 1
ATOM 1732 O O . GLU B 1 53 ? -4.781 -23.484 -10.516 1 96.44 53 GLU B O 1
ATOM 1737 N N . ASP B 1 54 ? -3.83 -24.531 -12.164 1 96 54 ASP B N 1
ATOM 1738 C CA . ASP B 1 54 ? -3.301 -25.594 -11.312 1 96 54 ASP B CA 1
ATOM 1739 C C . ASP B 1 54 ? -2.268 -25.047 -10.328 1 96 54 ASP B C 1
ATOM 1741 O O . ASP B 1 54 ? -2.234 -25.438 -9.164 1 96 54 ASP B O 1
ATOM 1745 N N . GLU B 1 55 ? -1.438 -24.141 -10.859 1 96.56 55 GLU B N 1
ATOM 1746 C CA . GLU B 1 55 ? -0.436 -23.531 -9.984 1 96.56 55 GLU B CA 1
ATOM 1747 C C . GLU B 1 55 ? -1.091 -22.75 -8.844 1 96.56 55 GLU 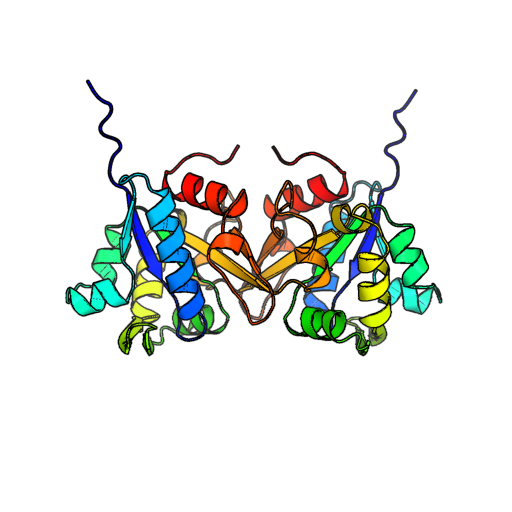B C 1
ATOM 1749 O O . GLU B 1 55 ? -0.662 -22.859 -7.691 1 96.56 55 GLU B O 1
ATOM 1754 N N . LEU B 1 56 ? -2.146 -22 -9.18 1 95.81 56 LEU B N 1
ATOM 1755 C CA . LEU B 1 56 ? -2.842 -21.203 -8.172 1 95.81 56 LEU B CA 1
ATOM 1756 C C . LEU B 1 56 ? -3.537 -22.109 -7.156 1 95.81 56 LEU B C 1
ATOM 1758 O O . LEU B 1 56 ? -3.504 -21.828 -5.953 1 95.81 56 LEU B O 1
ATOM 1762 N N . ARG B 1 57 ? -4.047 -23.156 -7.594 1 94.12 57 ARG B N 1
ATOM 1763 C CA . ARG B 1 57 ? -4.785 -24.031 -6.699 1 94.12 57 ARG B CA 1
ATOM 1764 C C . ARG B 1 57 ? -3.836 -24.891 -5.863 1 94.12 57 ARG B C 1
ATOM 1766 O O . ARG B 1 57 ? -4.176 -25.312 -4.754 1 94.12 57 ARG B O 1
ATOM 1773 N N . GLY B 1 58 ? -2.705 -25.125 -6.359 1 93.06 58 GLY B N 1
ATOM 1774 C CA . GLY B 1 58 ? -1.785 -26.047 -5.707 1 93.06 58 GLY B CA 1
ATOM 1775 C C . GLY B 1 58 ? -0.781 -25.344 -4.809 1 93.06 58 GLY B C 1
ATOM 1776 O O . GLY B 1 58 ? -0.03 -26 -4.082 1 93.06 58 GLY B O 1
ATOM 1777 N N . CYS B 1 59 ? -0.753 -24.016 -4.863 1 94.19 59 CYS B N 1
ATOM 1778 C CA . CYS B 1 59 ? 0.255 -23.297 -4.094 1 94.19 59 CYS B CA 1
ATOM 1779 C C . CYS B 1 59 ? -0.226 -23.047 -2.67 1 94.19 59 CYS B C 1
ATOM 1781 O O . CYS B 1 59 ? -1.396 -23.281 -2.354 1 94.19 59 CYS B O 1
ATOM 1783 N N . ASP B 1 60 ? 0.76 -22.672 -1.799 1 91.25 60 ASP B N 1
ATOM 1784 C CA . ASP B 1 60 ? 0.46 -22.344 -0.408 1 91.25 60 ASP B CA 1
ATOM 1785 C C . ASP B 1 60 ? 0.046 -20.891 -0.268 1 91.25 60 ASP B C 1
ATOM 1787 O O . ASP B 1 60 ? -0.736 -20.547 0.62 1 91.25 60 ASP B O 1
ATOM 1791 N N . SER B 1 61 ? 0.601 -20.047 -1.175 1 93.25 61 SER B N 1
ATOM 1792 C CA . SER B 1 61 ? 0.298 -18.625 -1.132 1 93.25 61 SER B CA 1
ATOM 1793 C C . SER B 1 61 ? 0.388 -18 -2.52 1 93.25 61 SER B C 1
ATOM 1795 O O . SER B 1 61 ? 1.161 -18.453 -3.363 1 93.25 61 SER B O 1
ATOM 1797 N N . ILE B 1 62 ? -0.422 -17.047 -2.625 1 93.69 62 ILE B N 1
ATOM 1798 C CA . ILE B 1 62 ? -0.421 -16.25 -3.846 1 93.69 62 ILE B CA 1
ATOM 1799 C C . ILE B 1 62 ? -0.055 -14.797 -3.518 1 93.69 62 ILE B C 1
ATOM 1801 O O . ILE B 1 62 ? -0.777 -14.117 -2.783 1 93.69 62 ILE B O 1
ATOM 1805 N N . VAL B 1 63 ? 1.059 -14.367 -4.027 1 95.25 63 VAL B N 1
ATOM 1806 C CA . VAL B 1 63 ? 1.442 -12.969 -3.912 1 95.25 63 VAL B CA 1
ATOM 1807 C C . VAL B 1 63 ? 1.024 -12.211 -5.172 1 95.25 63 VAL B C 1
ATOM 1809 O O . VAL B 1 63 ? 1.538 -12.477 -6.262 1 95.25 63 VAL B O 1
ATOM 1812 N N . LEU B 1 64 ? 0.096 -11.336 -5 1 95.81 64 LEU B N 1
ATOM 1813 C CA . LEU B 1 64 ? -0.348 -10.484 -6.094 1 95.81 64 LEU B CA 1
ATOM 1814 C C . LEU B 1 64 ? 0.179 -9.062 -5.922 1 95.81 64 LEU B C 1
ATOM 1816 O O . LEU B 1 64 ? -0.159 -8.383 -4.949 1 95.81 64 LEU B O 1
ATOM 1820 N N . ILE B 1 65 ? 1.028 -8.68 -6.855 1 95.62 65 ILE B N 1
ATOM 1821 C CA . ILE B 1 65 ? 1.384 -7.266 -6.879 1 95.62 65 ILE B CA 1
ATOM 1822 C C . ILE B 1 65 ? 0.226 -6.449 -7.453 1 95.62 65 ILE B C 1
ATOM 1824 O O . ILE B 1 65 ? -0.057 -6.52 -8.648 1 95.62 65 ILE B O 1
ATOM 1828 N N . CYS B 1 66 ? -0.334 -5.684 -6.574 1 92.5 66 CYS B N 1
ATOM 1829 C CA . CYS B 1 66 ? -1.549 -4.949 -6.906 1 92.5 66 CYS B CA 1
ATOM 1830 C C . CYS B 1 66 ? -1.227 -3.709 -7.734 1 92.5 66 CYS B C 1
ATOM 1832 O O . CYS B 1 66 ? -0.238 -3.021 -7.469 1 92.5 66 CYS B O 1
ATOM 1834 N N . SER B 1 67 ? -2.035 -3.486 -8.703 1 90.5 67 SER B N 1
ATOM 1835 C CA . SER B 1 67 ? -2.057 -2.297 -9.547 1 90.5 67 SER B CA 1
ATOM 1836 C C . SER B 1 67 ? -3.43 -2.086 -10.172 1 90.5 67 SER B C 1
ATOM 1838 O O . SER B 1 67 ? -4.242 -3.012 -10.219 1 90.5 67 SER B O 1
ATOM 1840 N N . PRO B 1 68 ? -3.668 -0.865 -10.586 1 87.75 68 PRO B N 1
ATOM 1841 C CA . PRO B 1 68 ? -4.941 -0.66 -11.281 1 87.75 68 PRO B CA 1
ATOM 1842 C C . PRO B 1 68 ? -5.129 -1.611 -12.461 1 87.75 68 PRO B C 1
ATOM 1844 O O . PRO B 1 68 ? -6.23 -2.125 -12.672 1 87.75 68 PRO B O 1
ATOM 1847 N N . LEU B 1 69 ? -4.078 -1.9 -13.203 1 94.06 69 LEU B N 1
ATOM 1848 C CA . LEU B 1 69 ? -4.152 -2.781 -14.367 1 94.06 69 LEU B CA 1
ATOM 1849 C C . LEU B 1 69 ? -4.496 -4.207 -13.945 1 94.06 69 LEU B C 1
ATOM 1851 O O . LEU B 1 69 ? -5.355 -4.848 -14.555 1 94.06 69 LEU B O 1
ATOM 1855 N N . ALA B 1 70 ? -3.85 -4.684 -12.914 1 95.5 70 ALA B N 1
ATOM 1856 C CA . ALA B 1 70 ? -4.137 -6.027 -12.43 1 95.5 70 ALA B CA 1
ATOM 1857 C C . ALA B 1 70 ? -5.602 -6.164 -12.023 1 95.5 70 ALA B C 1
ATOM 1859 O O . ALA B 1 70 ? -6.266 -7.133 -12.391 1 95.5 70 ALA B O 1
ATOM 1860 N N . THR B 1 71 ? -6.059 -5.168 -11.258 1 93.56 71 THR B N 1
ATOM 1861 C CA . THR B 1 71 ? -7.438 -5.172 -10.773 1 93.56 71 THR B CA 1
ATOM 1862 C C . THR B 1 71 ? -8.422 -5.16 -11.945 1 93.56 71 THR B C 1
ATOM 1864 O O . THR B 1 71 ? -9.383 -5.934 -11.961 1 93.56 71 THR B O 1
ATOM 1867 N N . GLU B 1 72 ? -8.133 -4.359 -12.898 1 94.5 72 GLU B N 1
ATOM 1868 C CA . GLU B 1 72 ? -9 -4.258 -14.07 1 94.5 72 GLU B CA 1
ATOM 1869 C C . GLU B 1 72 ? -9.055 -5.578 -14.836 1 94.5 72 GLU B C 1
ATOM 1871 O O . GLU B 1 72 ? -10.125 -6.027 -15.234 1 94.5 72 GLU B O 1
ATOM 1876 N N . LEU B 1 73 ? -7.938 -6.152 -15.031 1 97.19 73 LEU B N 1
ATOM 1877 C CA . LEU B 1 73 ? -7.863 -7.402 -15.781 1 97.19 73 LEU B CA 1
ATOM 1878 C C . LEU B 1 73 ? -8.609 -8.516 -15.055 1 97.19 73 LEU B C 1
ATOM 1880 O O . LEU B 1 73 ? -9.328 -9.297 -15.68 1 97.19 73 LEU B O 1
ATOM 1884 N N . ILE B 1 74 ? -8.484 -8.586 -13.742 1 95.75 74 ILE B N 1
ATOM 1885 C CA . ILE B 1 74 ? -9.141 -9.633 -12.953 1 95.75 74 ILE B CA 1
ATOM 1886 C C . ILE B 1 74 ? -10.648 -9.383 -12.922 1 95.75 74 ILE B C 1
ATOM 1888 O O . ILE B 1 74 ? -11.438 -10.297 -13.18 1 95.75 74 ILE B O 1
ATOM 1892 N N . ASP B 1 75 ? -11.086 -8.227 -12.68 1 93.62 75 ASP B N 1
ATOM 1893 C CA . ASP B 1 75 ? -12.5 -7.891 -12.539 1 93.62 75 ASP B CA 1
ATOM 1894 C C . ASP B 1 75 ? -13.242 -8.078 -13.859 1 93.62 75 ASP B C 1
ATOM 1896 O O . ASP B 1 75 ? -14.398 -8.492 -13.867 1 93.62 75 ASP B O 1
ATOM 1900 N N . ASN B 1 76 ? -12.523 -7.746 -14.914 1 96.25 76 ASN B N 1
ATOM 1901 C CA . ASN B 1 76 ? -13.172 -7.824 -16.219 1 96.25 76 ASN B CA 1
ATOM 1902 C C . ASN B 1 76 ? -12.891 -9.156 -16.906 1 96.25 76 ASN B C 1
ATOM 1904 O O . ASN B 1 76 ? -13.297 -9.367 -18.047 1 96.25 76 ASN B O 1
ATOM 1908 N N . GLU B 1 77 ? -12.188 -9.984 -16.219 1 96.81 77 GLU B N 1
ATOM 1909 C CA . GLU B 1 77 ? -11.852 -11.305 -16.75 1 96.81 77 GLU B CA 1
ATOM 1910 C C . GLU B 1 77 ? -11.156 -11.195 -18.094 1 96.81 77 GLU B C 1
ATOM 1912 O O . GLU B 1 77 ? -11.516 -11.906 -19.047 1 96.81 77 GLU B O 1
ATOM 1917 N N . ASN B 1 78 ? -10.211 -10.25 -18.125 1 97.88 78 ASN B N 1
ATOM 1918 C CA . ASN B 1 78 ? -9.398 -10.07 -19.328 1 97.88 78 ASN B CA 1
ATOM 1919 C C . ASN B 1 78 ? -7.965 -10.555 -19.109 1 97.88 78 ASN B C 1
ATOM 1921 O O . ASN B 1 78 ? -7.5 -10.633 -17.969 1 97.88 78 ASN B O 1
ATOM 1925 N N . SER B 1 79 ? -7.324 -10.867 -20.219 1 96.56 79 SER B N 1
ATOM 1926 C CA . SER B 1 79 ? -5.926 -11.281 -20.172 1 96.56 79 SER B CA 1
ATOM 1927 C C . SER B 1 79 ? -5.023 -10.242 -20.828 1 96.56 79 SER B C 1
ATOM 1929 O O . SER B 1 79 ? -5.48 -9.445 -21.656 1 96.56 79 SER B O 1
ATOM 1931 N N . SER B 1 80 ? -3.832 -10.234 -20.422 1 97.25 80 SER B N 1
ATOM 1932 C CA . SER B 1 80 ? -2.807 -9.383 -21.016 1 97.25 80 SER B CA 1
ATOM 1933 C C . SER B 1 80 ? -1.509 -10.156 -21.234 1 97.25 80 SER B C 1
ATOM 1935 O O . SER B 1 80 ? -1.062 -10.891 -20.344 1 97.25 80 SER B O 1
ATOM 1937 N N . VAL B 1 81 ? -1.017 -10.07 -22.438 1 97 81 VAL B N 1
ATOM 1938 C CA . VAL B 1 81 ? 0.276 -10.664 -22.766 1 97 81 VAL B CA 1
ATOM 1939 C C . VAL B 1 81 ? 1.341 -9.57 -22.844 1 97 81 VAL B C 1
ATOM 1941 O O . VAL B 1 81 ? 1.132 -8.523 -23.469 1 97 81 VAL B O 1
ATOM 1944 N N . PHE B 1 82 ? 2.459 -9.773 -22.172 1 96.19 82 PHE B N 1
ATOM 1945 C CA . PHE B 1 82 ? 3.525 -8.781 -22.172 1 96.19 82 PHE B CA 1
ATOM 1946 C C . PHE B 1 82 ? 4.891 -9.445 -22.062 1 96.19 82 PHE B C 1
ATOM 1948 O O . PHE B 1 82 ? 4.977 -10.664 -21.875 1 96.19 82 PHE B O 1
ATOM 1955 N N . ILE B 1 83 ? 5.918 -8.648 -22.25 1 93.94 83 ILE B N 1
ATOM 1956 C CA . ILE B 1 83 ? 7.285 -9.141 -22.172 1 93.94 83 ILE B CA 1
ATOM 1957 C C . ILE B 1 83 ? 7.844 -8.883 -20.766 1 93.94 83 ILE B C 1
ATOM 1959 O O . ILE B 1 83 ? 7.883 -7.738 -20.312 1 93.94 83 ILE B O 1
ATOM 1963 N N . ALA B 1 84 ? 8.219 -9.953 -20.094 1 91.06 84 ALA B N 1
ATOM 1964 C CA . ALA B 1 84 ? 8.805 -9.836 -18.766 1 91.06 84 ALA B CA 1
ATOM 1965 C C . ALA B 1 84 ? 10.242 -9.32 -18.844 1 91.06 84 ALA B C 1
ATOM 1967 O O . ALA B 1 84 ? 10.758 -9.07 -19.938 1 91.06 84 ALA B O 1
ATOM 1968 N N . VAL B 1 85 ? 10.891 -9.039 -17.688 1 86.19 85 VAL B N 1
ATOM 1969 C CA . VAL B 1 85 ? 12.195 -8.398 -17.578 1 86.19 85 VAL B CA 1
ATOM 1970 C C . VAL B 1 85 ? 13.258 -9.258 -18.266 1 86.19 85 VAL B C 1
ATOM 1972 O O . VAL B 1 85 ? 14.219 -8.734 -18.828 1 86.19 85 VAL B O 1
ATOM 1975 N N . ASN B 1 86 ? 13.031 -10.523 -18.297 1 83.31 86 ASN B N 1
ATOM 1976 C CA . ASN B 1 86 ? 14.031 -11.398 -18.906 1 83.31 86 ASN B CA 1
ATOM 1977 C C . ASN B 1 86 ? 13.773 -11.586 -20.391 1 83.31 86 ASN B C 1
ATOM 1979 O O . ASN B 1 86 ? 14.391 -12.445 -21.031 1 83.31 86 ASN B O 1
ATOM 1983 N N . GLY B 1 87 ? 12.789 -10.844 -20.984 1 86.88 87 GLY B N 1
ATOM 1984 C CA . GLY B 1 87 ? 12.547 -10.867 -22.422 1 86.88 87 GLY B CA 1
ATOM 1985 C C . GLY B 1 87 ? 11.523 -11.914 -22.828 1 86.88 87 GLY B C 1
ATOM 1986 O O . GLY B 1 87 ? 11.219 -12.055 -24.016 1 86.88 87 GLY B O 1
ATOM 1987 N N . ARG B 1 88 ? 11.016 -12.586 -21.969 1 89.81 88 ARG B N 1
ATOM 1988 C CA . ARG B 1 88 ? 10.07 -13.648 -22.281 1 89.81 88 ARG B CA 1
ATOM 1989 C C . ARG B 1 88 ? 8.641 -13.133 -22.25 1 89.81 88 ARG B C 1
ATOM 1991 O O . ARG B 1 88 ? 8.289 -12.32 -21.391 1 89.81 88 ARG B O 1
ATOM 1998 N N . LYS B 1 89 ? 7.898 -13.711 -23.125 1 94.56 89 LYS B N 1
ATOM 1999 C CA . LYS B 1 89 ? 6.473 -13.398 -23.156 1 94.56 89 LYS B CA 1
ATOM 2000 C C . LYS B 1 89 ? 5.723 -14.148 -22.062 1 94.56 89 LYS B C 1
ATOM 2002 O O . LYS B 1 89 ? 5.91 -15.352 -21.891 1 94.56 89 LYS B O 1
ATOM 2007 N N . VAL B 1 90 ? 4.93 -13.383 -21.312 1 96 90 VAL B N 1
ATOM 2008 C CA . VAL B 1 90 ? 4.141 -14 -20.25 1 96 90 VAL B CA 1
ATOM 2009 C C . VAL B 1 90 ? 2.697 -13.508 -20.328 1 96 90 VAL B C 1
ATOM 2011 O O . VAL B 1 90 ? 2.422 -12.469 -20.938 1 96 90 VAL B O 1
ATOM 2014 N N . THR B 1 91 ? 1.782 -14.344 -19.734 1 97.25 91 THR B N 1
ATOM 2015 C CA . THR B 1 91 ? 0.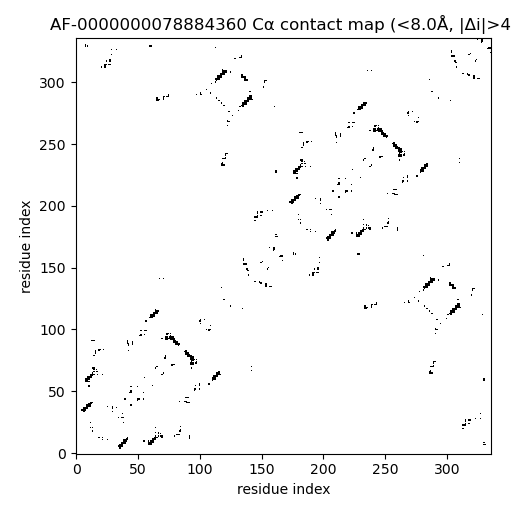36 -14.016 -19.766 1 97.25 91 THR B CA 1
ATOM 2016 C C . THR B 1 91 ? -0.19 -13.82 -18.359 1 97.25 91 THR B C 1
ATOM 2018 O O . THR B 1 91 ? -0.027 -14.688 -17.5 1 97.25 91 THR B O 1
ATOM 2021 N N . PHE B 1 92 ? -0.646 -12.656 -18.172 1 97.94 92 PHE B N 1
ATOM 2022 C CA . PHE B 1 92 ? -1.511 -12.445 -17.016 1 97.94 92 PHE B CA 1
ATOM 2023 C C . PHE B 1 92 ? -2.965 -12.734 -17.375 1 97.94 92 PHE B C 1
ATOM 2025 O O . PHE B 1 92 ? -3.604 -11.953 -18.078 1 97.94 92 PHE B O 1
ATOM 2032 N N . ASP B 1 93 ? -3.512 -13.82 -16.844 1 97.94 93 ASP B N 1
ATOM 2033 C CA . ASP B 1 93 ? -4.852 -14.266 -17.219 1 97.94 93 ASP B CA 1
ATOM 2034 C C . ASP B 1 93 ? -5.867 -13.922 -16.125 1 97.94 93 ASP B C 1
ATOM 2036 O O . ASP B 1 93 ? -6.082 -14.703 -15.203 1 97.94 93 ASP B O 1
ATOM 2040 N N . GLY B 1 94 ? -6.457 -12.727 -16.328 1 97.5 94 GLY B N 1
ATOM 2041 C CA . GLY B 1 94 ? -7.43 -12.258 -15.359 1 97.5 94 GLY B CA 1
ATOM 2042 C C . GLY B 1 94 ? -8.625 -13.18 -15.219 1 97.5 94 GLY B C 1
ATOM 2043 O O . GLY B 1 94 ? -9.242 -13.258 -14.156 1 97.5 94 GLY B O 1
ATOM 2044 N N . ARG B 1 95 ? -9 -13.898 -16.266 1 96.69 95 ARG B N 1
ATOM 2045 C CA . ARG B 1 95 ? -10.125 -14.82 -16.234 1 96.69 95 ARG B CA 1
ATOM 2046 C C . ARG B 1 95 ? -9.844 -16 -15.312 1 96.69 95 ARG B C 1
ATOM 2048 O O . ARG B 1 95 ? -10.672 -16.344 -14.461 1 96.69 95 ARG B O 1
ATOM 2055 N N . VAL B 1 96 ? -8.719 -16.562 -15.516 1 96.62 96 VAL B N 1
ATOM 2056 C CA . VAL B 1 96 ? -8.328 -17.719 -14.711 1 96.62 96 VAL B CA 1
ATOM 2057 C C . VAL B 1 96 ? -8.203 -17.312 -13.25 1 96.62 96 VAL B C 1
ATOM 2059 O O . VAL B 1 96 ? -8.703 -18 -12.359 1 96.62 96 VAL B O 1
ATOM 2062 N N . ILE B 1 97 ? -7.57 -16.203 -12.977 1 95.69 97 ILE B N 1
ATOM 2063 C CA . ILE B 1 97 ? -7.363 -15.727 -11.609 1 95.69 97 ILE B CA 1
ATOM 2064 C C . ILE B 1 97 ? -8.711 -15.461 -10.945 1 95.69 97 ILE B C 1
ATOM 2066 O O . ILE B 1 97 ? -8.953 -15.906 -9.82 1 95.69 97 ILE B O 1
ATOM 2070 N N . ASN B 1 98 ? -9.562 -14.727 -11.664 1 94.31 98 ASN B N 1
ATOM 2071 C CA . ASN B 1 98 ? -10.891 -14.438 -11.133 1 94.31 98 ASN B CA 1
ATOM 2072 C C . ASN B 1 98 ? -11.656 -15.711 -10.805 1 94.31 98 ASN B C 1
ATOM 2074 O O . ASN B 1 98 ? -12.25 -15.828 -9.734 1 94.31 98 ASN B O 1
ATOM 2078 N N . LYS B 1 99 ? -11.609 -16.672 -11.695 1 93.75 99 LYS B N 1
ATOM 2079 C CA . LYS B 1 99 ? -12.297 -17.953 -11.516 1 93.75 99 LYS B CA 1
ATOM 2080 C C . LYS B 1 99 ? -11.781 -18.688 -10.281 1 93.75 99 LYS B C 1
ATOM 2082 O O . LYS B 1 99 ? -12.57 -19.188 -9.477 1 93.75 99 LYS B O 1
ATOM 2087 N N . VAL B 1 100 ? -10.523 -18.766 -10.102 1 92.75 100 VAL B N 1
ATOM 2088 C CA . VAL B 1 100 ? -9.914 -19.484 -8.992 1 92.75 100 VAL B CA 1
ATOM 2089 C C . VAL B 1 100 ? -10.344 -18.859 -7.668 1 92.75 100 VAL B C 1
ATOM 2091 O O . VAL B 1 100 ? -10.656 -19.578 -6.711 1 92.75 100 VAL B O 1
ATOM 2094 N N . PHE B 1 101 ? -10.383 -17.562 -7.605 1 88.62 101 PHE B N 1
ATOM 2095 C CA . PHE B 1 101 ? -10.734 -16.891 -6.359 1 88.62 101 PHE B CA 1
ATOM 2096 C C . PHE B 1 101 ? -12.234 -16.969 -6.102 1 88.62 101 PHE B C 1
ATOM 2098 O O . PHE B 1 101 ? -12.672 -17.031 -4.953 1 88.62 101 PHE B O 1
ATOM 2105 N N . ARG B 1 102 ? -12.914 -16.984 -7.102 1 85.94 102 ARG B N 1
ATOM 2106 C CA . ARG B 1 102 ? -14.359 -17.109 -6.961 1 85.94 102 ARG B CA 1
ATOM 2107 C C . ARG B 1 102 ? -14.734 -18.516 -6.48 1 85.94 102 ARG B C 1
ATOM 2109 O O . ARG B 1 102 ? -15.609 -18.656 -5.617 1 85.94 102 ARG B O 1
ATOM 2116 N N . ASP B 1 103 ? -14.094 -19.547 -6.984 1 82.75 103 ASP B N 1
ATOM 2117 C CA . ASP B 1 103 ? -14.406 -20.938 -6.695 1 82.75 103 ASP B CA 1
ATOM 2118 C C . ASP B 1 103 ? -13.906 -21.344 -5.309 1 82.75 103 ASP B C 1
ATOM 2120 O O . ASP B 1 103 ? -14.445 -22.25 -4.684 1 82.75 103 ASP B O 1
ATOM 2124 N N . GLY B 1 104 ? -12.742 -20.922 -4.891 1 71.62 104 GLY B N 1
ATOM 2125 C CA . GLY B 1 104 ? -11.992 -21.406 -3.746 1 71.62 104 GLY B CA 1
ATOM 2126 C C . GLY B 1 104 ? -12.688 -21.141 -2.422 1 71.62 104 GLY B C 1
ATOM 2127 O O . GLY B 1 104 ? -12.172 -21.5 -1.363 1 71.62 104 GLY B O 1
ATOM 2128 N N . ASN B 1 105 ? -13.922 -21.016 -2.465 1 60.47 105 ASN B N 1
ATOM 2129 C CA . ASN B 1 105 ? -14.758 -20.938 -1.272 1 60.47 105 ASN B CA 1
ATOM 2130 C C . ASN B 1 105 ? -14.008 -20.312 -0.104 1 60.47 105 ASN B C 1
ATOM 2132 O O . ASN B 1 105 ? -13.891 -20.906 0.963 1 60.47 105 ASN B O 1
ATOM 2136 N N . GLY B 1 106 ? -13.398 -19.281 -0.134 1 64.06 106 GLY B N 1
ATOM 2137 C CA . GLY B 1 106 ? -12.805 -18.578 0.986 1 64.06 106 GLY B CA 1
ATOM 2138 C C . GLY B 1 106 ? -11.367 -18.984 1.253 1 64.06 106 GLY B C 1
ATOM 2139 O O . GLY B 1 106 ? -10.547 -18.172 1.668 1 64.06 106 GLY B O 1
ATOM 2140 N N . ASN B 1 107 ? -11.078 -20.312 0.981 1 73.81 107 ASN B N 1
ATOM 2141 C CA . ASN B 1 107 ? -9.734 -20.828 1.257 1 73.81 107 ASN B CA 1
ATOM 2142 C C . ASN B 1 107 ? -8.688 -20.172 0.369 1 73.81 107 ASN B C 1
ATOM 2144 O O . ASN B 1 107 ? -7.594 -19.844 0.831 1 73.81 107 ASN B O 1
ATOM 2148 N N . MET B 1 108 ? -9.078 -19.953 -0.901 1 78.62 108 MET B N 1
ATOM 2149 C CA . MET B 1 108 ? -8.117 -19.344 -1.83 1 78.62 108 MET B CA 1
ATOM 2150 C C . MET B 1 108 ? -7.844 -17.891 -1.462 1 78.62 108 MET B C 1
ATOM 2152 O O . MET B 1 108 ? -6.715 -17.422 -1.607 1 78.62 108 MET B O 1
ATOM 2156 N N . ARG B 1 109 ? -8.82 -17.297 -0.889 1 74.44 109 ARG B N 1
ATOM 2157 C CA . ARG B 1 109 ? -8.68 -15.891 -0.536 1 74.44 109 ARG B CA 1
ATOM 2158 C C . ARG B 1 109 ? -7.719 -15.711 0.635 1 74.44 109 ARG B C 1
ATOM 2160 O O . ARG B 1 109 ? -7.023 -14.703 0.725 1 74.44 109 ARG B O 1
ATOM 2167 N N . GLU B 1 110 ? -7.684 -16.766 1.429 1 77.56 110 GLU B N 1
ATOM 2168 C CA . GLU B 1 110 ? -6.793 -16.719 2.586 1 77.56 110 GLU B CA 1
ATOM 2169 C C . GLU B 1 110 ? -5.336 -16.875 2.166 1 77.56 110 GLU B C 1
ATOM 2171 O O . GLU B 1 110 ? -4.426 -16.516 2.918 1 77.56 110 GLU B O 1
ATOM 2176 N N . ARG B 1 111 ? -5.219 -17.375 0.989 1 85.19 111 ARG B N 1
ATOM 2177 C CA . ARG B 1 111 ? -3.863 -17.609 0.505 1 85.19 111 ARG B CA 1
ATOM 2178 C C . ARG B 1 111 ? -3.324 -16.375 -0.231 1 85.19 111 ARG B C 1
ATOM 2180 O O . ARG B 1 111 ? -2.125 -16.297 -0.506 1 85.19 111 ARG B O 1
ATOM 2187 N N . LEU B 1 112 ? -4.238 -15.453 -0.494 1 88.88 112 LEU B N 1
ATOM 2188 C CA . LEU B 1 112 ? -3.85 -14.281 -1.271 1 88.88 112 LEU B CA 1
ATOM 2189 C C . LEU B 1 112 ? -3.154 -13.25 -0.389 1 88.88 112 LEU B C 1
ATOM 2191 O O . LEU B 1 112 ? -3.672 -12.875 0.667 1 88.88 112 LEU B O 1
ATOM 2195 N N . ILE B 1 113 ? -2.088 -12.844 -0.809 1 90.38 113 ILE B N 1
ATOM 2196 C CA . ILE B 1 113 ? -1.343 -11.766 -0.164 1 90.38 113 ILE B CA 1
ATOM 2197 C C . ILE B 1 113 ? -1.19 -10.594 -1.13 1 90.38 113 ILE B C 1
ATOM 2199 O O . ILE B 1 113 ? -0.302 -10.594 -1.985 1 90.38 113 ILE B O 1
ATOM 2203 N N . PRO B 1 114 ? -2.031 -9.633 -0.971 1 91.69 114 PRO B N 1
ATOM 2204 C CA . PRO B 1 114 ? -1.848 -8.445 -1.803 1 91.69 114 PRO B CA 1
ATOM 2205 C C . PRO B 1 114 ? -0.618 -7.629 -1.406 1 91.69 114 PRO B C 1
ATOM 2207 O O . PRO B 1 114 ? -0.42 -7.34 -0.224 1 91.69 114 PRO B O 1
ATOM 2210 N N . VAL B 1 115 ? 0.156 -7.336 -2.41 1 92.56 115 VAL B N 1
ATOM 2211 C CA . VAL B 1 115 ? 1.358 -6.531 -2.219 1 92.56 115 VAL B CA 1
ATOM 2212 C C . VAL B 1 115 ? 1.303 -5.297 -3.115 1 92.56 115 VAL B C 1
ATOM 2214 O O . VAL B 1 115 ? 0.835 -5.371 -4.254 1 92.56 115 VAL B O 1
ATOM 2217 N N . SER B 1 116 ? 1.747 -4.215 -2.553 1 91 116 SER B N 1
ATOM 2218 C CA . SER B 1 116 ? 1.797 -2.998 -3.355 1 91 116 SER B CA 1
ATOM 2219 C C . SER B 1 116 ? 3.072 -2.209 -3.08 1 91 116 SER B C 1
ATOM 2221 O O . SER B 1 116 ? 3.762 -2.457 -2.09 1 91 116 SER B O 1
ATOM 2223 N N . PHE B 1 117 ? 3.383 -1.418 -4.062 1 89.62 117 PHE B N 1
ATOM 2224 C CA . PHE B 1 117 ? 4.516 -0.506 -3.959 1 89.62 117 PHE B CA 1
ATOM 2225 C C . PHE B 1 117 ? 4.051 0.944 -3.988 1 89.62 117 PHE B C 1
ATOM 2227 O O . PHE B 1 117 ? 3.264 1.331 -4.855 1 89.62 117 PHE B O 1
ATOM 2234 N N . VAL B 1 118 ? 4.504 1.612 -2.98 1 86.88 118 VAL B N 1
ATOM 2235 C CA . VAL B 1 118 ? 4.145 3.023 -2.891 1 86.88 118 VAL B CA 1
ATOM 2236 C C . VAL B 1 118 ? 5.387 3.889 -3.1 1 86.88 118 VAL B C 1
ATOM 2238 O O . VAL B 1 118 ? 6.422 3.658 -2.475 1 86.88 118 VAL B O 1
ATOM 2241 N N . ASP B 1 119 ? 5.246 4.82 -4.016 1 84.12 119 ASP B N 1
ATOM 2242 C CA . ASP B 1 119 ? 6.336 5.773 -4.23 1 84.12 119 ASP B CA 1
ATOM 2243 C C . ASP B 1 119 ? 6.379 6.816 -3.115 1 84.12 119 ASP B C 1
ATOM 2245 O O . ASP B 1 119 ? 5.406 7.539 -2.896 1 84.12 119 ASP B O 1
ATOM 2249 N N . LEU B 1 120 ? 7.473 6.809 -2.441 1 86.12 120 LEU B N 1
ATOM 2250 C CA . LEU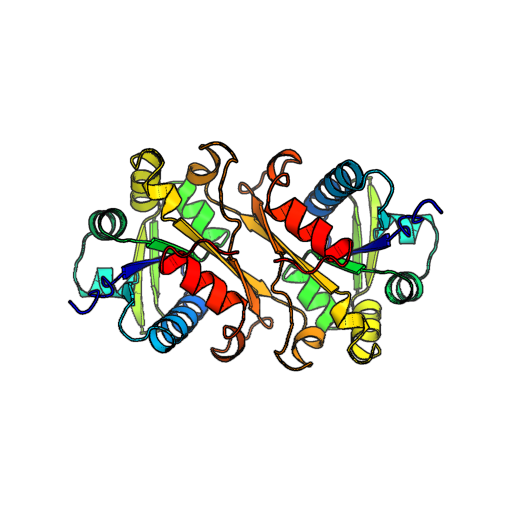 B 1 120 ? 7.684 7.773 -1.368 1 86.12 120 LEU B CA 1
ATOM 2251 C C . LEU B 1 120 ? 8.648 8.875 -1.803 1 86.12 120 LEU B C 1
ATOM 2253 O O . LEU B 1 120 ? 9.562 8.625 -2.586 1 86.12 120 LEU B O 1
ATOM 2257 N N . PRO B 1 121 ? 8.383 10.016 -1.325 1 85.81 121 PRO B N 1
ATOM 2258 C CA . PRO B 1 121 ? 9.312 11.109 -1.646 1 85.81 121 PRO B CA 1
ATOM 2259 C C . PRO B 1 121 ? 10.75 10.789 -1.244 1 85.81 121 PRO B C 1
ATOM 2261 O O . PRO B 1 121 ? 10.984 10.148 -0.214 1 85.81 121 PRO B O 1
ATOM 2264 N N . LYS B 1 122 ? 11.695 11.344 -1.982 1 83.56 122 LYS B N 1
ATOM 2265 C CA . LYS B 1 122 ? 13.117 11.102 -1.776 1 83.56 122 LYS B CA 1
ATOM 2266 C C . LYS B 1 122 ? 13.562 11.57 -0.392 1 83.56 122 LYS B C 1
ATOM 2268 O O . LYS B 1 122 ? 14.422 10.945 0.231 1 83.56 122 LYS B O 1
ATOM 2273 N N . VAL B 1 123 ? 12.961 12.539 0.04 1 81.38 123 VAL B N 1
ATOM 2274 C CA . VAL B 1 123 ? 13.375 13.172 1.291 1 81.38 123 VAL B CA 1
ATOM 2275 C C . VAL B 1 123 ? 13.125 12.211 2.455 1 81.38 123 VAL B C 1
ATOM 2277 O O . VAL B 1 123 ? 13.711 12.375 3.531 1 81.38 123 VAL B O 1
ATOM 2280 N N . TRP B 1 124 ? 12.375 11.164 2.252 1 78.25 124 TRP B N 1
ATOM 2281 C CA . TRP B 1 124 ? 12.062 10.219 3.318 1 78.25 124 TRP B CA 1
ATOM 2282 C C . TRP B 1 124 ? 13.031 9.047 3.303 1 78.25 124 TRP B C 1
ATOM 2284 O O . TRP B 1 124 ? 13.078 8.25 4.246 1 78.25 124 TRP B O 1
ATOM 2294 N N . HIS B 1 125 ? 13.586 8.711 2.242 1 68.19 125 HIS B N 1
ATOM 2295 C CA . HIS B 1 125 ? 14.508 7.59 2.135 1 68.19 125 HIS B CA 1
ATOM 2296 C C . HIS B 1 125 ? 15.883 7.941 2.703 1 68.19 125 HIS B C 1
ATOM 2298 O O . HIS B 1 125 ? 16.703 7.059 2.953 1 68.19 125 HIS B O 1
ATOM 2304 N N . ALA B 1 126 ? 16.188 9.086 2.701 1 54.06 126 ALA B N 1
ATOM 2305 C CA . ALA B 1 126 ? 17.531 9.5 3.088 1 54.06 126 ALA B CA 1
ATOM 2306 C C . ALA B 1 126 ? 17.906 8.953 4.465 1 54.06 126 ALA B C 1
ATOM 2308 O O . ALA B 1 126 ? 19.078 8.789 4.777 1 54.06 126 ALA B O 1
ATOM 2309 N N . SER B 1 127 ? 16.984 8.875 5.352 1 49.25 127 SER B N 1
ATOM 2310 C CA . SER B 1 127 ? 17.516 8.508 6.664 1 49.25 127 SER B CA 1
ATOM 2311 C C . SER B 1 127 ? 17.484 7 6.871 1 49.25 127 SER B C 1
ATOM 2313 O O . SER B 1 127 ? 16.625 6.309 6.312 1 49.25 127 SER B O 1
ATOM 2315 N N . GLY B 1 128 ? 18.547 6.387 7.125 1 47.41 128 GLY B N 1
ATOM 2316 C CA . GLY B 1 128 ? 18.828 5 7.453 1 47.41 128 GLY B CA 1
ATOM 2317 C C . GLY B 1 128 ? 17.578 4.199 7.789 1 47.41 128 GLY B C 1
ATOM 2318 O O . GLY B 1 128 ? 16.531 4.773 8.094 1 47.41 128 GLY B O 1
ATOM 2319 N N . ARG B 1 129 ? 17.484 2.988 7.117 1 47.78 129 ARG B N 1
ATOM 2320 C CA . ARG B 1 129 ? 16.469 1.929 7.066 1 47.78 129 ARG B CA 1
ATOM 2321 C C . ARG B 1 129 ? 15.875 1.682 8.445 1 47.78 129 ARG B C 1
ATOM 2323 O O . ARG B 1 129 ? 14.781 1.122 8.562 1 47.78 129 ARG B O 1
ATOM 2330 N N . LYS B 1 130 ? 16.641 2.002 9.555 1 46.12 130 LYS B N 1
ATOM 2331 C CA . LYS B 1 130 ? 16.281 1.364 10.812 1 46.12 130 LYS B CA 1
ATOM 2332 C C . LYS B 1 130 ? 15.047 2.016 11.43 1 46.12 130 LYS B C 1
ATOM 2334 O O . LYS B 1 130 ? 14.977 3.24 11.539 1 46.12 130 LYS B O 1
ATOM 2339 N N . GLY B 1 131 ? 13.867 1.329 11.523 1 49.56 131 GLY B N 1
ATOM 2340 C CA . GLY B 1 131 ? 12.703 1.673 12.32 1 49.56 131 GLY B CA 1
ATOM 2341 C C . GLY B 1 131 ? 11.578 2.273 11.5 1 49.56 131 GLY B C 1
ATOM 2342 O O . GLY B 1 131 ? 10.594 2.775 12.055 1 49.56 131 GLY B O 1
ATOM 2343 N N . ARG B 1 132 ? 11.891 2.371 10.195 1 52.62 132 ARG B N 1
ATOM 2344 C CA . ARG B 1 132 ? 10.828 2.996 9.414 1 52.62 132 ARG B CA 1
ATOM 2345 C C . ARG B 1 132 ? 9.609 2.086 9.32 1 52.62 132 ARG B C 1
ATOM 2347 O O . ARG B 1 132 ? 9.734 0.903 8.992 1 52.62 132 ARG B O 1
ATOM 2354 N N . LYS B 1 133 ? 8.648 2.633 9.828 1 59.12 133 LYS B N 1
ATOM 2355 C CA . LYS B 1 133 ? 7.383 1.917 9.68 1 59.12 133 LYS B CA 1
ATOM 2356 C C . LYS B 1 133 ? 6.926 1.919 8.219 1 59.12 133 LYS B C 1
ATOM 2358 O O . LYS B 1 133 ? 7.137 2.895 7.5 1 59.12 133 LYS B O 1
ATOM 2363 N N . GLY B 1 134 ? 6.66 0.768 7.688 1 72.25 134 GLY B N 1
ATOM 2364 C CA . GLY B 1 134 ? 6.148 0.68 6.328 1 72.25 134 GLY B CA 1
ATOM 2365 C C . GLY B 1 134 ? 4.844 1.427 6.129 1 72.25 134 GLY B C 1
ATOM 2366 O O . GLY B 1 134 ? 4.188 1.805 7.102 1 72.25 134 GLY B O 1
ATOM 2367 N N . PRO B 1 135 ? 4.59 1.797 4.965 1 82.5 135 PRO B N 1
ATOM 2368 C CA . PRO B 1 135 ? 3.316 2.465 4.68 1 82.5 135 PRO B CA 1
ATOM 2369 C C . PRO B 1 135 ? 2.107 1.644 5.125 1 82.5 135 PRO B C 1
ATOM 2371 O O . PRO B 1 135 ? 2.17 0.412 5.152 1 82.5 135 PRO B O 1
ATOM 2374 N N . ILE B 1 136 ? 1.17 2.338 5.645 1 85.94 136 ILE B N 1
ATOM 2375 C CA . ILE B 1 136 ? -0.122 1.724 5.926 1 85.94 136 ILE B CA 1
ATOM 2376 C C . ILE B 1 136 ? -0.987 1.737 4.668 1 85.94 136 ILE B C 1
ATOM 2378 O O . ILE B 1 136 ? -1.169 2.785 4.043 1 85.94 136 ILE B O 1
ATOM 2382 N N . CYS B 1 137 ? -1.429 0.596 4.348 1 89.5 137 CYS B N 1
ATOM 2383 C CA . CYS B 1 137 ? -2.111 0.47 3.062 1 89.5 137 CYS B CA 1
ATOM 2384 C C . CYS B 1 137 ? -3.527 -0.065 3.25 1 89.5 137 CYS B C 1
ATOM 2386 O O . CYS B 1 137 ? -3.721 -1.132 3.834 1 89.5 137 CYS B O 1
ATOM 2388 N N . PHE B 1 138 ? -4.488 0.719 2.703 1 87.56 138 PHE B N 1
ATOM 2389 C CA . PHE B 1 138 ? -5.887 0.302 2.695 1 87.56 138 PHE B CA 1
ATOM 2390 C C . PHE B 1 138 ? -6.238 -0.381 1.379 1 87.56 138 PHE B C 1
ATOM 2392 O O . PHE B 1 138 ? -5.844 0.082 0.307 1 87.56 138 PHE B O 1
ATOM 2399 N N . GLY B 1 139 ? -6.922 -1.485 1.537 1 84.31 139 GLY B N 1
ATOM 2400 C CA . GLY B 1 139 ? -7.488 -2.107 0.352 1 84.31 139 GLY B CA 1
ATOM 2401 C C . GLY B 1 139 ? -8.875 -1.585 0.007 1 84.31 139 GLY B C 1
ATOM 2402 O O . GLY B 1 139 ? -9.711 -1.407 0.892 1 84.31 139 GLY B O 1
ATOM 2403 N N . ALA B 1 140 ? -9.023 -1.219 -1.237 1 79.06 140 ALA B N 1
ATOM 2404 C CA . ALA B 1 140 ? -10.312 -0.7 -1.688 1 79.06 140 ALA B CA 1
ATOM 2405 C C . ALA B 1 140 ? -10.734 -1.341 -3.008 1 79.06 140 ALA B C 1
ATOM 2407 O O . ALA B 1 140 ? -9.891 -1.87 -3.74 1 79.06 140 ALA B O 1
ATOM 2408 N N . GLU B 1 141 ? -12.039 -1.348 -3.131 1 75.81 141 GLU B N 1
ATOM 2409 C CA . GLU B 1 141 ? -12.531 -1.705 -4.461 1 75.81 141 GLU B CA 1
ATOM 2410 C C . GLU B 1 141 ? -12.266 -0.588 -5.465 1 75.81 141 GLU B C 1
ATOM 2412 O O . GLU B 1 141 ? -12.367 0.593 -5.129 1 75.81 141 GLU B O 1
ATOM 2417 N N . LEU B 1 142 ? -11.859 -1.07 -6.637 1 71.31 142 LEU B N 1
ATOM 2418 C CA . LEU B 1 142 ? -11.547 -0.087 -7.668 1 71.31 142 LEU B CA 1
ATOM 2419 C C . LEU B 1 142 ? -12.719 0.864 -7.891 1 71.31 142 LEU B C 1
ATOM 2421 O O . LEU B 1 142 ? -13.836 0.425 -8.148 1 71.31 142 LEU B O 1
ATOM 2425 N N . GLY B 1 143 ? -12.422 2.141 -7.812 1 66.06 143 GLY B N 1
ATOM 2426 C CA . GLY B 1 143 ? -13.383 3.186 -8.117 1 66.06 143 GLY B CA 1
ATOM 2427 C C . GLY B 1 143 ? -14.367 3.439 -6.992 1 66.06 143 GLY B C 1
ATOM 2428 O O . GLY B 1 143 ? -15.203 4.34 -7.086 1 66.06 143 GLY B O 1
ATOM 2429 N N . LYS B 1 144 ? -14.227 2.539 -5.98 1 77.56 144 LYS B N 1
ATOM 2430 C CA . LYS B 1 144 ? -15.219 2.711 -4.926 1 77.56 144 LYS B CA 1
ATOM 2431 C C . LYS B 1 144 ? -14.578 2.578 -3.545 1 77.56 144 LYS B C 1
ATOM 2433 O O . LYS B 1 144 ? -13.984 1.547 -3.227 1 77.56 144 LYS B O 1
ATOM 2438 N N . LEU B 1 145 ? -14.43 3.727 -2.852 1 80.81 145 LEU B N 1
ATOM 2439 C CA . LEU B 1 145 ? -14.016 3.66 -1.454 1 80.81 145 LEU B CA 1
ATOM 2440 C C . LEU B 1 145 ? -15.133 4.141 -0.534 1 80.81 145 LEU B C 1
ATOM 2442 O O . LEU B 1 145 ? -15.688 5.223 -0.739 1 80.81 145 LEU B O 1
ATOM 2446 N N . THR B 1 146 ? -15.57 3.207 0.291 1 81.06 146 THR B N 1
ATOM 2447 C CA . THR B 1 146 ? -16.531 3.604 1.315 1 81.06 146 THR B CA 1
ATOM 2448 C C . THR B 1 146 ? -15.867 3.643 2.689 1 81.06 146 THR B C 1
ATOM 2450 O O . THR B 1 146 ? -14.812 3.037 2.895 1 81.06 146 THR B O 1
ATOM 2453 N N . GLU B 1 147 ? -16.484 4.324 3.645 1 83.31 147 GLU B N 1
ATOM 2454 C CA . GLU B 1 147 ? -15.961 4.434 5.004 1 83.31 147 GLU B CA 1
ATOM 2455 C C . GLU B 1 147 ? -15.867 3.061 5.668 1 83.31 147 GLU B C 1
ATOM 2457 O O . GLU B 1 147 ? -14.898 2.773 6.375 1 83.31 147 GLU B O 1
ATOM 2462 N N . ARG B 1 148 ? -16.812 2.205 5.367 1 78.62 148 ARG B N 1
ATOM 2463 C CA . ARG B 1 148 ? -16.859 0.874 5.965 1 78.62 148 ARG B CA 1
ATOM 2464 C C . ARG B 1 148 ? -15.648 0.044 5.551 1 78.62 148 ARG B C 1
ATOM 2466 O O . ARG B 1 148 ? -15.148 -0.77 6.332 1 78.62 148 ARG B O 1
ATOM 2473 N N . MET B 1 149 ? -15.094 0.357 4.355 1 76.75 149 MET B N 1
ATOM 2474 C CA . MET B 1 149 ? -13.953 -0.382 3.836 1 76.75 149 MET B CA 1
ATOM 2475 C C . MET B 1 149 ? -12.68 -0.012 4.59 1 76.75 149 MET B C 1
ATOM 2477 O O . MET B 1 149 ? -11.695 -0.752 4.555 1 76.75 149 MET B O 1
ATOM 2481 N N . LEU B 1 150 ? -12.695 1.128 5.227 1 84.38 150 LEU B N 1
ATOM 2482 C CA . LEU B 1 150 ? -11.516 1.624 5.93 1 84.38 150 LEU B CA 1
ATOM 2483 C C . LEU B 1 150 ? -11.484 1.121 7.367 1 84.38 150 LEU B C 1
ATOM 2485 O O . LEU B 1 150 ? -10.445 1.185 8.031 1 84.38 150 LEU B O 1
ATOM 2489 N N . GLU B 1 151 ? -12.609 0.593 7.711 1 78 151 GLU B N 1
ATOM 2490 C CA . GLU B 1 151 ? -12.688 0.108 9.086 1 78 151 GLU B CA 1
ATOM 2491 C C . GLU B 1 151 ? -12 -1.249 9.227 1 78 151 GLU B C 1
ATOM 2493 O O . GLU B 1 151 ? -11.82 -1.965 8.242 1 78 151 GLU B O 1
ATOM 2498 N N . GLY B 1 152 ? -11.469 -1.51 10.508 1 78.44 152 GLY B N 1
ATOM 2499 C CA . GLY B 1 152 ? -10.859 -2.805 10.766 1 78.44 152 GLY B CA 1
ATOM 2500 C C . GLY B 1 152 ? -9.414 -2.701 11.227 1 78.44 152 GLY B C 1
ATOM 2501 O O . GLY B 1 152 ? -9.016 -1.688 11.797 1 78.44 152 GLY B O 1
ATOM 2502 N N . ASP B 1 153 ? -8.711 -3.715 10.891 1 76.62 153 ASP B N 1
ATOM 2503 C CA . ASP B 1 153 ? -7.379 -3.879 11.469 1 76.62 153 ASP B CA 1
ATOM 2504 C C . ASP B 1 153 ? -6.418 -2.809 10.953 1 76.62 153 ASP B C 1
ATOM 2506 O O . ASP B 1 153 ? -5.562 -2.324 11.695 1 76.62 153 ASP B O 1
ATOM 2510 N N . VAL B 1 154 ? -6.617 -2.447 9.695 1 83.31 154 VAL B N 1
ATOM 2511 C CA . VAL B 1 154 ? -5.703 -1.472 9.109 1 83.31 154 VAL B CA 1
ATOM 2512 C C . VAL B 1 154 ? -5.934 -0.102 9.742 1 83.31 154 VAL B C 1
ATOM 2514 O O . VAL B 1 154 ? -4.98 0.591 10.102 1 83.31 154 VAL B O 1
ATOM 2517 N N . LEU B 1 155 ? -7.184 0.254 9.961 1 87.44 155 LEU B N 1
ATOM 2518 C CA . LEU B 1 155 ? -7.496 1.515 10.625 1 87.44 155 LEU B CA 1
ATOM 2519 C C . LEU B 1 155 ? -6.996 1.513 12.062 1 87.44 155 LEU B C 1
ATOM 2521 O O . LEU B 1 155 ? -6.426 2.502 12.531 1 87.44 155 LEU B O 1
ATOM 2525 N N . GLN B 1 156 ? -7.168 0.419 12.727 1 84.81 156 GLN B N 1
ATOM 2526 C CA . GLN B 1 156 ? -6.695 0.311 14.102 1 84.81 156 GLN B CA 1
ATOM 2527 C C . GLN B 1 156 ? -5.18 0.453 14.172 1 84.81 156 GLN B C 1
ATOM 2529 O O . GLN B 1 156 ? -4.648 1.053 15.109 1 84.81 156 GLN B O 1
ATOM 2534 N N . SER B 1 157 ? -4.516 -0.114 13.188 1 82.88 157 SER B N 1
ATOM 2535 C CA . SER B 1 157 ? -3.066 0.056 13.117 1 82.88 157 SER B CA 1
ATOM 2536 C C . SER B 1 157 ? -2.691 1.522 12.93 1 82.88 157 SER B C 1
ATOM 2538 O O . SER B 1 157 ? -1.753 2.014 13.562 1 82.88 157 SER B O 1
ATOM 2540 N N . LEU B 1 158 ? -3.426 2.213 12.102 1 89.06 158 LEU B N 1
ATOM 2541 C CA . LEU B 1 158 ? -3.178 3.633 11.875 1 89.06 158 LEU B CA 1
ATOM 2542 C C . LEU B 1 158 ? -3.42 4.43 13.156 1 89.06 158 LEU B C 1
ATOM 2544 O O . LEU B 1 158 ? -2.574 5.234 13.562 1 89.06 158 LEU B O 1
ATOM 2548 N N . MET B 1 159 ? -4.48 4.133 13.766 1 88.5 159 MET B N 1
ATOM 2549 C CA . MET B 1 159 ? -4.812 4.812 15.016 1 88.5 159 MET B CA 1
ATOM 2550 C C . MET B 1 159 ? -3.74 4.574 16.062 1 88.5 159 MET B C 1
ATOM 2552 O O . MET B 1 159 ? -3.375 5.488 16.812 1 88.5 159 MET B O 1
ATOM 2556 N N . ALA B 1 160 ? -3.277 3.402 16.109 1 85.31 160 ALA B N 1
ATOM 2557 C CA . ALA B 1 160 ? -2.234 3.062 17.078 1 85.31 160 ALA B CA 1
ATOM 2558 C C . ALA B 1 160 ? -0.973 3.887 16.844 1 85.31 160 ALA B C 1
ATOM 2560 O O . ALA B 1 160 ? -0.349 4.371 17.781 1 85.31 160 ALA B O 1
ATOM 2561 N N . VAL B 1 161 ? -0.586 4.016 15.578 1 84.69 161 VAL B N 1
ATOM 2562 C CA . VAL B 1 161 ? 0.594 4.797 15.227 1 84.69 161 VAL B CA 1
ATOM 2563 C C . VAL B 1 161 ? 0.376 6.258 15.609 1 84.69 161 VAL B C 1
ATOM 2565 O O . VAL B 1 161 ? 1.258 6.895 16.188 1 84.69 161 VAL B O 1
ATOM 2568 N N . ILE B 1 162 ? -0.797 6.773 15.297 1 88 162 ILE B N 1
ATOM 2569 C CA . ILE B 1 162 ? -1.141 8.156 15.609 1 88 162 ILE B CA 1
ATOM 2570 C C . ILE B 1 162 ? -1.064 8.383 17.109 1 88 162 ILE B C 1
ATOM 2572 O O . ILE B 1 162 ? -0.546 9.406 17.578 1 88 162 ILE B O 1
ATOM 2576 N N . ARG B 1 163 ? -1.503 7.375 17.828 1 86.75 163 ARG B N 1
ATOM 2577 C CA . ARG B 1 163 ? -1.539 7.477 19.281 1 86.75 163 ARG B CA 1
ATOM 2578 C C . ARG B 1 163 ? -0.162 7.219 19.875 1 86.75 163 ARG B C 1
ATOM 2580 O O . ARG B 1 163 ? 0.06 7.469 21.062 1 86.75 163 ARG B O 1
ATOM 2587 N N . GLY B 1 164 ? 0.796 6.863 18.984 1 79.44 164 GLY B N 1
ATOM 2588 C CA . GLY B 1 164 ? 2.145 6.586 19.453 1 79.44 164 GLY B CA 1
ATOM 2589 C C . GLY B 1 164 ? 2.285 5.219 20.094 1 79.44 164 GLY B C 1
ATOM 2590 O O . GLY B 1 164 ? 3.189 5 20.906 1 79.44 164 GLY B O 1
ATOM 2591 N N . LYS B 1 165 ? 1.259 4.43 19.844 1 67.12 165 LYS B N 1
ATOM 2592 C CA . LYS B 1 165 ? 1.34 3.08 20.406 1 67.12 165 LYS B CA 1
ATOM 2593 C C . LYS B 1 165 ? 2.193 2.176 19.516 1 67.12 165 LYS B C 1
ATOM 2595 O O . LYS B 1 165 ? 2.191 2.318 18.281 1 67.12 165 LYS B O 1
ATOM 2600 N N . LYS B 1 166 ? 3.291 1.597 20.031 1 54.41 166 LYS B N 1
ATOM 2601 C CA . LYS B 1 166 ? 4.109 0.621 19.328 1 54.41 166 LYS B CA 1
ATOM 2602 C C . LYS B 1 166 ? 3.26 -0.529 18.797 1 54.41 166 LYS B C 1
ATOM 2604 O O . LYS B 1 166 ? 2.418 -1.069 19.516 1 54.41 166 LYS B O 1
ATOM 2609 N N . THR B 1 167 ? 3.041 -0.603 17.547 1 45.06 167 THR B N 1
ATOM 2610 C CA . THR B 1 167 ? 2.367 -1.763 16.984 1 45.06 167 THR B CA 1
ATOM 2611 C C . THR B 1 167 ? 3.072 -3.053 17.391 1 45.06 167 THR B C 1
ATOM 2613 O O . THR B 1 167 ? 4.297 -3.162 17.266 1 45.06 167 THR B O 1
ATOM 2616 N N . LYS B 1 168 ? 2.432 -3.887 18.141 1 38.72 168 LYS B N 1
ATOM 2617 C CA . LYS B 1 168 ? 2.98 -5.168 18.578 1 38.72 168 LYS B CA 1
ATOM 2618 C C . LYS B 1 168 ? 3.17 -6.117 17.406 1 38.72 168 LYS B C 1
ATOM 2620 O O . LYS B 1 168 ? 2.359 -6.129 16.469 1 38.72 168 LYS B O 1
#

pLDDT: mean 85.13, std 14.62, range [30.27, 97.94]

Sequence (336 aa):
MAKRTTLKRVVLLYTEDQADRAEKLRTVLESESDGDIEIRDLMDVEIGKLSLEDELRGCDSIVLICSPLATELIDNENSSVFIAVNGRKVTFDGRVINKVFRDGNGNMRERLIPVSFVDLPKVWHASGRKGRKGPICFGAELGKLTERMLEGDVLQSLMAVIRGKKTKMAKRTTLKRVVLLYTEDQADRAEKLRTVLESESDGDIEIRDLMDVEIGKLSLEDELRGCDSIVLICSPLATELIDNENSSVFIAVNGRKVTFDGRVINKVFRDGNGNMRERLIPVSFVDLPKVWHASGRKGRKGPICFGAELGKLTERMLEGDVLQSLMAVIRGKKTK

Solvent-accessible surface area (backbone atoms only — not comparable to full-atom values): 18551 Å² total; per-residue (Å²): 128,81,76,73,75,70,69,34,36,33,38,44,45,56,37,75,95,37,33,68,59,49,53,39,50,50,53,48,49,55,70,68,32,83,78,37,48,45,80,38,38,47,59,50,32,51,75,65,68,49,54,67,62,56,52,63,71,68,35,65,27,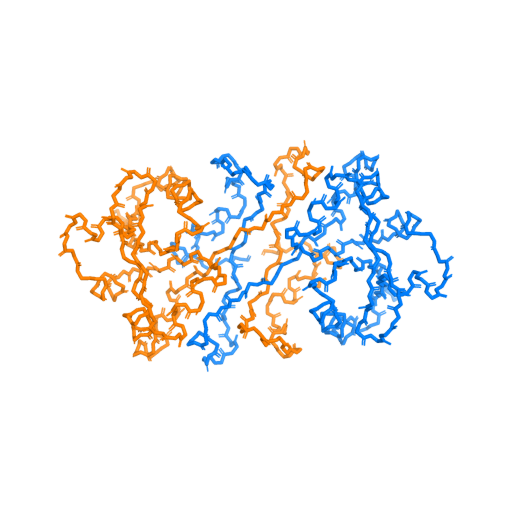34,38,34,48,54,35,72,66,44,25,49,25,28,67,65,46,33,67,48,75,40,67,40,84,89,67,45,72,28,64,40,49,12,41,54,51,40,48,51,44,62,65,35,73,61,59,45,56,70,26,48,40,47,29,38,76,40,42,37,40,59,75,67,64,70,60,68,78,80,83,64,74,59,43,46,34,42,56,30,44,70,100,44,81,55,56,76,58,52,56,56,70,59,40,51,53,50,50,32,52,68,71,65,41,78,81,94,129,80,78,72,76,70,69,33,36,31,36,46,45,57,38,74,96,38,34,69,58,49,52,39,50,50,52,48,49,52,69,71,27,88,76,42,52,46,81,38,37,46,57,50,33,52,76,66,69,50,56,65,62,56,52,65,69,69,34,64,28,34,39,35,47,53,35,72,66,44,25,49,25,28,66,65,46,32,68,50,77,41,67,41,85,89,68,44,72,29,64,41,49,12,40,54,54,39,49,50,46,62,65,35,71,62,59,45,57,71,26,49,40,46,28,36,75,40,42,37,39,60,74,67,65,70,56,72,79,81,82,66,74,58,41,47,34,43,58,29,43,68,97,44,82,56,56,74,60,52,54,55,70,60,39,51,51,51,50,32,51,67,72,65,42,79,80,94